Protein AF-A0A9Q0M7G7-F1 (afdb_monomer_lite)

Secondary structure (DSSP, 8-state):
--HHHHHHHHHHHHHHHHH--S-BHHHHHHHHHHHIIIIIS----HHHHHHHHHHHHS-S----------GGGSSTT------HHHHHHHHHHHHHHHTT--SSHHHHHHHHHHHHHHHHHHHHHHHHHHHHHHHTS----------HHHHHHHTT----HHHHHHHHHHHHHHHHHHHHHHHHHHHHHHHHHHHHHHHHHT--HHHHHHHHHHHHHHHHHHH-----TT-EEEEE-HHHHHBT--GGG--TTSEEE--SS--GGGGTT-SEEEEEEETT-GGGTEEEEEE-TT-SSEEEEEETT-SSEEEEEEEEEEEESSTTS-GGGGT----EEEEEEEEEEEEE---------

pLDDT: mean 76.11, std 16.28, range [32.59, 95.38]

Structure (mmCIF, N/CA/C/O backbone):
data_AF-A0A9Q0M7G7-F1
#
_entry.id   AF-A0A9Q0M7G7-F1
#
loop_
_atom_site.group_PDB
_atom_site.id
_atom_site.type_symbol
_atom_site.label_atom_id
_atom_site.label_alt_id
_atom_site.label_comp_id
_atom_site.label_asym_id
_atom_site.label_entity_id
_atom_site.label_seq_id
_atom_site.pdbx_PDB_ins_code
_atom_site.Cartn_x
_atom_site.Cartn_y
_atom_site.Cartn_z
_atom_site.occupancy
_atom_site.B_iso_or_equiv
_atom_site.auth_seq_id
_atom_site.auth_comp_id
_atom_site.auth_asym_id
_atom_site.auth_atom_id
_atom_site.pdbx_PDB_model_num
ATOM 1 N N . MET A 1 1 ? -18.205 0.010 27.418 1.00 61.44 1 MET A N 1
ATOM 2 C CA . MET A 1 1 ? -18.240 -0.424 26.013 1.00 61.44 1 MET A CA 1
ATOM 3 C C . MET A 1 1 ? -19.197 -1.597 25.855 1.00 61.44 1 MET A C 1
ATOM 5 O O . MET A 1 1 ? -18.919 -2.714 26.287 1.00 61.44 1 MET A O 1
ATOM 9 N N . SER A 1 2 ? -20.389 -1.344 25.350 1.00 79.56 2 SER A N 1
ATOM 10 C CA . SER A 1 2 ? -21.285 -2.427 24.955 1.00 79.56 2 SER A CA 1
ATOM 11 C C . SER A 1 2 ? -20.610 -3.286 23.864 1.00 79.56 2 SER A C 1
ATOM 13 O O . SER A 1 2 ? -19.628 -2.870 23.238 1.00 79.56 2 SER A O 1
ATOM 15 N N . THR A 1 3 ? -21.095 -4.506 23.633 1.00 81.94 3 THR A N 1
ATOM 16 C CA . THR A 1 3 ? -20.679 -5.302 22.463 1.00 81.94 3 THR A CA 1
ATOM 17 C C . THR A 1 3 ? -20.904 -4.523 21.167 1.00 81.94 3 THR A C 1
ATOM 19 O O . THR A 1 3 ? -20.051 -4.564 20.282 1.00 81.94 3 THR A O 1
ATOM 22 N N . ILE A 1 4 ? -21.982 -3.739 21.109 1.00 86.25 4 ILE A N 1
ATOM 23 C CA . ILE A 1 4 ? -22.340 -2.860 19.991 1.00 86.25 4 ILE A CA 1
ATOM 24 C C . ILE A 1 4 ? -21.231 -1.835 19.730 1.00 86.25 4 ILE A C 1
ATOM 26 O O . ILE A 1 4 ? -20.755 -1.741 18.603 1.00 86.25 4 ILE A O 1
ATOM 30 N N . ASP A 1 5 ? -20.729 -1.154 20.762 1.00 84.94 5 ASP A N 1
ATOM 31 C CA . ASP A 1 5 ? -19.657 -0.156 20.619 1.00 84.94 5 ASP A CA 1
ATOM 32 C C . ASP A 1 5 ? -18.387 -0.778 20.001 1.00 84.94 5 ASP A C 1
ATOM 34 O O . ASP A 1 5 ? -17.727 -0.178 19.156 1.00 84.94 5 ASP A O 1
ATOM 38 N N . SER A 1 6 ? -18.045 -2.012 20.398 1.00 87.12 6 SER A N 1
ATOM 39 C CA . SER A 1 6 ? -16.871 -2.725 19.868 1.00 87.12 6 SER A CA 1
ATOM 40 C C . SER A 1 6 ? -17.021 -3.121 18.400 1.00 87.12 6 SER A C 1
ATOM 42 O O . SER A 1 6 ? -16.042 -3.118 17.656 1.00 87.12 6 SER A O 1
ATOM 44 N N . ILE A 1 7 ? -18.239 -3.477 17.991 1.00 90.12 7 ILE A N 1
ATOM 45 C CA . ILE A 1 7 ? -18.563 -3.822 16.606 1.00 90.12 7 ILE A CA 1
ATOM 46 C C . ILE A 1 7 ? -18.548 -2.551 15.759 1.00 90.12 7 ILE A C 1
ATOM 48 O O . ILE A 1 7 ? -17.988 -2.562 14.669 1.00 90.12 7 ILE A O 1
ATOM 52 N N . LEU A 1 8 ? -19.083 -1.447 16.284 1.00 89.44 8 LEU A N 1
ATOM 53 C CA . LEU A 1 8 ? -19.083 -0.155 15.609 1.00 89.44 8 LEU A CA 1
ATOM 54 C C . LEU A 1 8 ? -17.656 0.333 15.329 1.00 89.44 8 LEU A C 1
ATOM 56 O O . LEU A 1 8 ? -17.347 0.679 14.194 1.00 89.44 8 LEU A O 1
ATOM 60 N N . ILE A 1 9 ? -16.766 0.299 16.327 1.00 88.44 9 ILE A N 1
ATOM 61 C CA . ILE A 1 9 ? -15.357 0.693 16.148 1.00 88.44 9 ILE A CA 1
ATOM 62 C C . ILE A 1 9 ? -14.672 -0.182 15.093 1.00 88.44 9 ILE A C 1
ATOM 64 O O . ILE A 1 9 ? -13.950 0.329 14.237 1.00 88.44 9 ILE A O 1
ATOM 68 N N . TRP A 1 10 ? -14.919 -1.494 15.125 1.00 92.94 10 TRP A N 1
ATOM 69 C CA . TRP A 1 10 ? -14.373 -2.421 14.138 1.00 92.94 10 TRP A CA 1
ATOM 70 C C . TRP A 1 10 ? -14.885 -2.127 12.723 1.00 92.94 10 TRP A C 1
ATOM 72 O O . TRP A 1 10 ? -14.087 -2.026 11.795 1.00 92.94 10 TRP A O 1
ATOM 82 N N . ALA A 1 11 ? -16.193 -1.917 12.564 1.00 92.44 11 ALA A N 1
ATOM 83 C CA . ALA A 1 11 ? -16.813 -1.602 11.281 1.00 92.44 11 ALA A CA 1
ATOM 84 C C . ALA A 1 11 ? -16.287 -0.282 10.700 1.00 92.44 11 ALA A C 1
ATOM 86 O O . ALA A 1 11 ? -15.963 -0.219 9.515 1.00 92.44 11 ALA A O 1
ATOM 87 N N . VAL A 1 12 ? -16.129 0.750 11.537 1.00 90.44 12 VAL A N 1
ATOM 88 C CA . VAL A 1 12 ? -15.521 2.025 11.131 1.00 90.44 12 VAL A CA 1
ATOM 89 C C . VAL A 1 12 ? -14.080 1.805 10.670 1.00 90.44 12 VAL A C 1
ATOM 91 O O . VAL A 1 12 ? -13.716 2.250 9.587 1.00 90.44 12 VAL A O 1
ATOM 94 N N . ALA A 1 13 ? -13.264 1.066 11.424 1.00 92.56 13 ALA A N 1
ATOM 95 C CA . ALA A 1 13 ? -11.880 0.794 11.037 1.00 92.56 13 ALA A CA 1
ATOM 96 C C . ALA A 1 13 ? -11.771 -0.001 9.719 1.00 92.56 13 ALA A C 1
ATOM 98 O O . ALA A 1 13 ? -10.924 0.308 8.880 1.00 92.56 13 ALA A O 1
ATOM 99 N N . VAL A 1 14 ? -12.660 -0.971 9.484 1.00 93.69 14 VAL A N 1
ATOM 100 C CA . VAL A 1 14 ? -12.745 -1.683 8.198 1.00 93.69 14 VAL A CA 1
ATOM 101 C C . VAL A 1 14 ? -13.155 -0.732 7.069 1.00 93.69 14 VAL A C 1
ATOM 103 O O . VAL A 1 14 ? -12.535 -0.754 6.007 1.00 93.69 14 VAL A O 1
ATOM 106 N N . ALA A 1 15 ? -14.129 0.155 7.291 1.00 91.94 15 ALA A N 1
ATOM 107 C CA . ALA A 1 15 ? -14.518 1.164 6.304 1.00 91.94 15 ALA A CA 1
ATOM 108 C C . ALA A 1 15 ? -13.352 2.107 5.947 1.00 91.94 15 ALA A C 1
ATOM 110 O O . ALA A 1 15 ? -13.158 2.424 4.774 1.00 91.94 15 ALA A O 1
ATOM 111 N N . TYR A 1 16 ? -12.521 2.493 6.921 1.00 91.50 16 TYR A N 1
ATOM 112 C CA . TYR A 1 16 ? -11.307 3.283 6.679 1.00 91.50 16 TYR A CA 1
ATOM 113 C C . TYR A 1 16 ? -10.316 2.552 5.762 1.00 91.50 16 TYR A C 1
ATOM 115 O O . TYR A 1 16 ? -9.778 3.165 4.839 1.00 91.50 16 TYR A O 1
ATOM 123 N N . ILE A 1 17 ? -10.108 1.245 5.969 1.00 92.81 17 ILE A N 1
ATOM 124 C CA . ILE A 1 17 ? -9.247 0.419 5.102 1.00 92.81 17 ILE A CA 1
ATOM 125 C C . ILE A 1 17 ? -9.789 0.391 3.667 1.00 92.81 17 ILE A C 1
ATOM 127 O O . ILE A 1 17 ? -9.011 0.487 2.720 1.00 92.81 17 ILE A O 1
ATOM 131 N N . TRP A 1 18 ? -11.109 0.296 3.498 1.00 90.69 18 TRP A N 1
ATOM 132 C CA . TRP A 1 18 ? -11.750 0.314 2.181 1.00 90.69 18 TRP A CA 1
ATOM 133 C C . TRP A 1 18 ? -11.634 1.667 1.472 1.00 90.69 18 TRP A C 1
ATOM 135 O O . TRP A 1 18 ? -11.381 1.707 0.268 1.00 90.69 18 TRP A O 1
ATOM 145 N N . ILE A 1 19 ? -11.798 2.775 2.202 1.00 90.25 19 ILE A N 1
ATOM 146 C CA . ILE A 1 19 ? -11.710 4.133 1.645 1.00 90.25 19 ILE A CA 1
ATOM 147 C C . ILE A 1 19 ? -10.262 4.476 1.264 1.00 90.25 19 ILE A C 1
ATOM 149 O O . ILE A 1 19 ? -10.030 5.035 0.192 1.00 90.25 19 ILE A O 1
ATOM 153 N N . ALA A 1 20 ? -9.287 4.111 2.104 1.00 90.38 20 ALA A N 1
ATOM 154 C CA . ALA A 1 20 ? -7.860 4.361 1.899 1.00 90.38 20 ALA A CA 1
ATOM 155 C C . ALA A 1 20 ? -7.057 3.039 1.893 1.00 90.38 20 ALA A C 1
ATOM 157 O O . ALA A 1 20 ? -6.397 2.691 2.882 1.00 90.38 20 ALA A O 1
ATOM 158 N N . PRO A 1 21 ? -7.087 2.275 0.783 1.00 90.31 21 PRO A N 1
ATOM 159 C CA . PRO A 1 21 ? -6.500 0.935 0.741 1.00 90.31 21 PRO A CA 1
ATOM 160 C C . PRO A 1 21 ? -4.973 0.931 0.579 1.00 90.31 21 PRO A C 1
ATOM 162 O O . PRO A 1 21 ? -4.330 -0.070 0.901 1.00 90.31 21 PRO A O 1
ATOM 165 N N . HIS A 1 22 ? -4.395 2.036 0.108 1.00 90.44 22 HIS A N 1
ATOM 166 C CA . HIS A 1 22 ? -2.953 2.243 -0.030 1.00 90.44 22 HIS A CA 1
ATOM 167 C C . HIS A 1 22 ? -2.322 2.726 1.286 1.00 90.44 22 HIS A C 1
ATOM 169 O O . HIS A 1 22 ? -3.034 3.141 2.197 1.00 90.44 22 HIS A O 1
ATOM 175 N N . THR A 1 23 ? -0.992 2.661 1.388 1.00 85.12 23 THR A N 1
ATOM 176 C CA . THR A 1 23 ? -0.247 2.952 2.629 1.00 85.12 23 THR A CA 1
ATOM 177 C C . THR A 1 23 ? 0.866 3.967 2.397 1.00 85.12 23 THR A C 1
ATOM 179 O O . THR A 1 23 ? 1.518 3.933 1.353 1.00 85.12 23 THR A O 1
ATOM 182 N N . LYS A 1 24 ? 1.115 4.852 3.366 1.00 83.75 24 LYS A N 1
ATOM 183 C CA . LYS A 1 24 ? 2.275 5.763 3.353 1.00 83.75 24 LYS A CA 1
ATOM 184 C C . LYS A 1 24 ? 3.537 5.063 3.861 1.00 83.75 24 LYS A C 1
ATOM 186 O O . LYS A 1 24 ? 3.469 3.929 4.339 1.00 83.75 24 LYS A O 1
ATOM 191 N N . VAL A 1 25 ? 4.685 5.733 3.745 1.00 69.06 25 VAL A N 1
ATOM 192 C CA . VAL A 1 25 ? 6.014 5.206 4.109 1.00 69.06 25 VAL A CA 1
ATOM 193 C C . VAL A 1 25 ? 6.015 4.563 5.489 1.00 69.06 25 VAL A C 1
ATOM 195 O O . VAL A 1 25 ? 6.482 3.436 5.638 1.00 69.06 25 VAL A O 1
ATOM 198 N N . GLU A 1 26 ? 5.448 5.237 6.488 1.00 61.12 26 GLU A N 1
ATOM 199 C CA . GLU A 1 26 ? 5.539 4.816 7.885 1.00 61.12 26 GLU A CA 1
ATOM 200 C C . GLU A 1 26 ? 4.779 3.513 8.156 1.00 61.12 26 GLU A C 1
ATOM 202 O O . GLU A 1 26 ? 5.200 2.715 9.002 1.00 61.12 26 GLU A O 1
ATOM 207 N N . GLU A 1 27 ? 3.678 3.303 7.434 1.00 67.19 27 GLU A N 1
ATOM 208 C CA . GLU A 1 27 ? 2.823 2.114 7.497 1.00 67.19 27 GLU A CA 1
ATOM 209 C C . GLU A 1 27 ? 3.347 0.991 6.593 1.00 67.19 27 GLU A C 1
ATOM 211 O O . GLU A 1 27 ? 3.183 -0.197 6.887 1.00 67.19 27 GLU A O 1
ATOM 216 N N . SER A 1 28 ? 4.007 1.369 5.495 1.00 71.88 28 SER A N 1
ATOM 217 C CA . SER A 1 28 ? 4.443 0.443 4.458 1.00 71.88 28 SER A CA 1
ATOM 218 C C . SER A 1 28 ? 5.496 -0.547 4.952 1.00 71.88 28 SER A C 1
ATOM 220 O O . SER A 1 28 ? 5.444 -1.696 4.536 1.00 71.88 28 SER A O 1
ATOM 222 N N . PHE A 1 29 ? 6.379 -0.181 5.890 1.00 78.44 29 PHE A N 1
ATOM 223 C CA . PHE A 1 29 ? 7.425 -1.091 6.383 1.00 78.44 29 PHE A CA 1
ATOM 224 C C . PHE A 1 29 ? 6.857 -2.363 7.023 1.00 78.44 29 PHE A C 1
ATOM 226 O O . PHE A 1 29 ? 7.286 -3.473 6.714 1.00 78.44 29 PHE A O 1
ATOM 233 N N . SER A 1 30 ? 5.855 -2.226 7.896 1.00 85.38 30 SER A N 1
ATOM 234 C CA . SER A 1 30 ? 5.216 -3.382 8.533 1.00 85.38 30 SER A CA 1
ATOM 235 C C . SER A 1 30 ? 4.425 -4.211 7.522 1.00 85.38 30 SER A C 1
ATOM 237 O O . SER A 1 30 ? 4.458 -5.435 7.580 1.00 85.38 30 SER A O 1
ATOM 239 N N . ILE A 1 31 ? 3.760 -3.560 6.565 1.00 88.69 31 ILE A N 1
ATOM 240 C CA . ILE A 1 31 ? 3.027 -4.230 5.482 1.00 88.69 31 ILE A CA 1
ATOM 241 C C . ILE A 1 31 ? 3.984 -4.986 4.551 1.00 88.69 31 ILE A C 1
ATOM 243 O O . ILE A 1 31 ? 3.704 -6.121 4.180 1.00 88.69 31 ILE A O 1
ATOM 247 N N . GLN A 1 32 ? 5.138 -4.413 4.217 1.00 86.06 32 GLN A N 1
ATOM 248 C CA . GLN A 1 32 ? 6.173 -5.062 3.411 1.00 86.06 32 GLN A CA 1
ATOM 249 C C . GLN A 1 32 ? 6.774 -6.275 4.130 1.00 86.06 32 GLN A C 1
ATOM 251 O O . GLN A 1 32 ? 6.960 -7.312 3.501 1.00 86.06 32 GLN A O 1
ATOM 256 N N . ALA A 1 33 ? 6.996 -6.196 5.444 1.00 86.62 33 ALA A N 1
ATOM 257 C CA . ALA A 1 33 ? 7.423 -7.355 6.225 1.00 86.62 33 ALA A CA 1
ATOM 258 C C . ALA A 1 33 ? 6.358 -8.467 6.245 1.00 86.62 33 ALA A C 1
ATOM 260 O O . ALA A 1 33 ? 6.688 -9.635 6.059 1.00 86.62 33 ALA A O 1
ATOM 261 N N . ILE A 1 34 ? 5.069 -8.123 6.395 1.00 90.38 34 ILE A N 1
ATOM 262 C CA . ILE A 1 34 ? 3.973 -9.107 6.292 1.00 90.38 34 ILE A CA 1
ATOM 263 C C . ILE A 1 34 ? 3.970 -9.766 4.910 1.00 90.38 34 ILE A C 1
ATOM 265 O O . ILE A 1 34 ? 3.840 -10.986 4.823 1.00 90.38 34 ILE A O 1
ATOM 269 N N . HIS A 1 35 ? 4.118 -8.979 3.838 1.00 89.56 35 HIS A N 1
ATOM 270 C CA . HIS A 1 35 ? 4.227 -9.510 2.481 1.00 89.56 35 HIS A CA 1
ATOM 271 C C . HIS A 1 35 ? 5.366 -10.524 2.382 1.00 89.56 35 HIS A C 1
ATOM 273 O O . HIS A 1 35 ? 5.172 -11.617 1.857 1.00 89.56 35 HIS A O 1
ATOM 279 N N . ASP A 1 36 ? 6.541 -10.185 2.903 1.00 86.12 36 ASP A N 1
ATOM 280 C CA . ASP A 1 36 ? 7.699 -11.067 2.841 1.00 86.12 36 ASP A CA 1
ATOM 281 C C . ASP A 1 36 ? 7.472 -12.371 3.604 1.00 86.12 36 ASP A C 1
ATOM 283 O O . ASP A 1 36 ? 7.773 -13.449 3.092 1.00 86.12 36 ASP A O 1
ATOM 287 N N . TYR A 1 37 ? 6.853 -12.311 4.782 1.00 86.81 37 TYR A N 1
ATOM 288 C CA . TYR A 1 37 ? 6.473 -13.520 5.506 1.00 86.81 37 TYR A CA 1
ATOM 289 C C . TYR A 1 37 ? 5.409 -14.356 4.776 1.00 86.81 37 TYR A C 1
ATOM 291 O O . TYR A 1 37 ? 5.409 -15.578 4.884 1.00 86.81 37 TYR A O 1
ATOM 299 N N . LEU A 1 38 ? 4.505 -13.727 4.023 1.00 88.06 38 LEU A N 1
ATOM 300 C CA . LEU A 1 38 ? 3.393 -14.415 3.362 1.00 88.06 38 LEU A CA 1
ATOM 301 C C . LEU A 1 38 ? 3.765 -14.997 1.982 1.00 88.06 38 LEU A C 1
ATOM 303 O O . LEU A 1 38 ? 3.297 -16.081 1.619 1.00 88.06 38 LEU A O 1
ATOM 307 N N . PHE A 1 39 ? 4.603 -14.285 1.221 1.00 82.25 39 PHE A N 1
ATOM 308 C CA . PHE A 1 39 ? 4.933 -14.581 -0.181 1.00 82.25 39 PHE A CA 1
ATOM 309 C C . PHE A 1 39 ? 6.413 -14.874 -0.426 1.00 82.25 39 PHE A C 1
ATOM 311 O O . PHE A 1 39 ? 6.726 -15.746 -1.232 1.00 82.25 39 PHE A O 1
ATOM 318 N N . LEU A 1 40 ? 7.323 -14.170 0.252 1.00 68.38 40 LEU A N 1
ATOM 319 C CA . LEU A 1 40 ? 8.769 -14.331 0.046 1.00 68.38 40 LEU A CA 1
ATOM 320 C C . LEU A 1 40 ? 9.366 -15.452 0.906 1.00 68.38 40 LEU A C 1
ATOM 322 O O . LEU A 1 40 ? 10.439 -15.970 0.595 1.00 68.38 40 LEU A O 1
ATOM 326 N N . SER A 1 41 ? 8.644 -15.873 1.946 1.00 54.91 41 SER A N 1
ATOM 327 C CA . SER A 1 41 ? 8.896 -17.119 2.660 1.00 54.91 41 SER A CA 1
ATOM 328 C C . SER A 1 41 ? 8.616 -18.265 1.700 1.00 54.91 41 SER A C 1
ATOM 330 O O . SER A 1 41 ? 7.526 -18.841 1.673 1.00 54.91 41 SER A O 1
ATOM 332 N N . ARG A 1 42 ? 9.619 -18.573 0.867 1.00 44.66 42 ARG A N 1
ATOM 333 C CA . ARG A 1 42 ? 9.711 -19.847 0.160 1.00 44.66 42 ARG A CA 1
ATOM 334 C C . ARG A 1 42 ? 9.335 -20.922 1.176 1.00 44.66 42 ARG A C 1
ATOM 336 O O . ARG A 1 42 ? 9.793 -20.811 2.319 1.00 44.66 42 ARG A O 1
ATOM 343 N N . PRO A 1 43 ? 8.501 -21.916 0.813 1.00 40.97 43 PRO A N 1
ATOM 344 C CA . PRO A 1 43 ? 8.267 -23.042 1.701 1.00 40.97 43 PRO A CA 1
ATOM 345 C C . PRO A 1 43 ? 9.646 -23.508 2.128 1.00 40.97 43 PRO A C 1
ATOM 347 O O . PRO A 1 43 ? 10.473 -23.821 1.269 1.00 40.97 43 PRO A O 1
ATOM 350 N N . VAL A 1 44 ? 9.931 -23.389 3.426 1.00 44.75 44 VAL A N 1
ATOM 351 C CA . VAL A 1 44 ? 11.213 -23.789 3.982 1.00 44.75 44 VAL A CA 1
ATOM 352 C C . VAL A 1 44 ? 11.370 -25.214 3.492 1.00 44.75 44 VAL A C 1
ATOM 354 O O . VAL A 1 44 ? 10.549 -26.068 3.837 1.00 44.75 44 VAL A O 1
ATOM 357 N N . SER A 1 45 ? 12.308 -25.433 2.561 1.00 40.59 45 SER A N 1
ATOM 358 C CA . SER A 1 45 ? 12.513 -26.760 1.996 1.00 40.59 45 SER A CA 1
ATOM 359 C C . SER A 1 45 ? 12.609 -27.700 3.187 1.00 40.59 45 SER A C 1
ATOM 361 O O . SER A 1 45 ? 13.195 -27.318 4.205 1.00 40.59 45 SER A O 1
ATOM 363 N N . LYS A 1 46 ? 12.026 -28.901 3.114 1.00 48.56 46 LYS A N 1
ATOM 364 C CA . LYS A 1 46 ? 12.166 -29.868 4.214 1.00 48.56 46 LYS A CA 1
ATOM 365 C C . LYS A 1 46 ? 13.639 -29.975 4.624 1.00 48.56 46 LYS A C 1
ATOM 367 O O . LYS A 1 46 ? 13.915 -29.976 5.811 1.00 48.56 46 LYS A O 1
ATOM 372 N N . SER A 1 47 ? 14.567 -29.865 3.665 1.00 52.59 47 SER A N 1
ATOM 373 C CA . SER A 1 47 ? 16.007 -29.758 3.921 1.00 52.59 47 SER A CA 1
ATOM 374 C C . SER A 1 47 ? 16.433 -28.540 4.751 1.00 52.59 47 SER A C 1
ATOM 376 O O . SER A 1 47 ? 17.278 -28.693 5.613 1.00 52.59 47 SER A O 1
ATOM 378 N N . THR A 1 48 ? 15.864 -27.347 4.569 1.00 54.75 48 THR A N 1
ATOM 379 C CA . THR A 1 48 ? 16.172 -26.154 5.380 1.00 54.75 48 THR A CA 1
ATOM 380 C C . THR A 1 48 ? 15.605 -26.263 6.801 1.00 54.75 48 THR A C 1
ATOM 382 O O . THR A 1 48 ? 16.285 -25.854 7.737 1.00 54.75 48 THR A O 1
ATOM 385 N N . ILE A 1 49 ? 14.424 -26.873 6.996 1.00 57.19 49 ILE A N 1
ATOM 386 C CA . ILE A 1 49 ? 13.909 -27.187 8.346 1.00 57.19 49 ILE A CA 1
ATOM 387 C C . ILE A 1 49 ? 14.800 -28.239 9.005 1.00 57.19 49 ILE A C 1
ATOM 389 O O . ILE A 1 49 ? 15.213 -28.062 10.146 1.00 57.19 49 ILE A O 1
ATOM 393 N N . THR A 1 50 ? 15.134 -29.312 8.286 1.00 60.16 50 THR A N 1
ATOM 394 C CA . THR A 1 50 ? 16.022 -30.365 8.783 1.00 60.16 50 THR A CA 1
ATOM 395 C C . THR A 1 50 ? 17.407 -29.806 9.102 1.00 60.16 50 THR A C 1
ATOM 397 O O . THR A 1 50 ? 17.942 -30.122 10.152 1.00 60.16 50 THR A O 1
ATOM 400 N N . ASN A 1 51 ? 17.952 -28.903 8.285 1.00 59.50 51 ASN A N 1
ATOM 401 C CA . ASN A 1 51 ? 19.238 -28.250 8.535 1.00 59.50 51 ASN A CA 1
ATOM 402 C C . ASN A 1 51 ? 19.178 -27.281 9.721 1.00 59.50 51 ASN A C 1
ATOM 404 O O . ASN A 1 51 ? 20.125 -27.231 10.495 1.00 59.50 51 ASN A O 1
ATOM 408 N N . PHE A 1 52 ? 18.075 -26.550 9.907 1.00 63.72 52 PHE A N 1
ATOM 409 C CA . PHE A 1 52 ? 17.875 -25.688 11.075 1.00 63.72 52 PHE A CA 1
ATOM 410 C C . PHE A 1 52 ? 17.742 -26.503 12.366 1.00 63.72 52 PHE A C 1
ATOM 412 O O . PHE A 1 52 ? 18.400 -26.202 13.356 1.00 63.72 52 PHE A O 1
ATOM 419 N N . ILE A 1 53 ? 16.952 -27.580 12.347 1.00 64.56 53 ILE A N 1
ATOM 420 C CA . ILE A 1 53 ? 16.817 -28.502 13.482 1.00 64.56 53 ILE A CA 1
ATOM 421 C C . ILE A 1 53 ? 18.160 -29.187 13.770 1.00 64.56 53 ILE A C 1
ATOM 423 O O . ILE A 1 53 ? 18.591 -29.217 14.917 1.00 64.56 53 ILE A O 1
ATOM 427 N N . ASN A 1 54 ? 18.871 -29.658 12.745 1.00 61.41 54 ASN A N 1
ATOM 428 C CA . ASN A 1 54 ? 20.198 -30.256 12.900 1.00 61.41 54 ASN A CA 1
ATOM 429 C C . ASN A 1 54 ? 21.232 -29.238 13.408 1.00 61.41 54 ASN A C 1
ATOM 431 O O . ASN A 1 54 ? 22.103 -29.608 14.186 1.00 61.41 54 ASN A O 1
ATOM 435 N N . SER A 1 55 ? 21.124 -27.962 13.026 1.00 60.84 55 SER A N 1
ATOM 436 C CA . SER A 1 55 ? 21.965 -26.868 13.531 1.00 60.84 55 SER A CA 1
ATOM 437 C C . SER A 1 55 ? 21.659 -26.523 14.993 1.00 60.84 55 SER A C 1
ATOM 439 O O . SER A 1 55 ? 22.585 -26.262 15.757 1.00 60.84 55 SER A O 1
ATOM 441 N N . LEU A 1 56 ? 20.391 -26.594 15.415 1.00 64.00 56 LEU A N 1
ATOM 442 C CA . LEU A 1 56 ? 20.004 -26.459 16.823 1.00 64.00 56 LEU A CA 1
ATOM 443 C C . LEU A 1 56 ? 20.486 -27.641 17.679 1.00 64.00 56 LEU A C 1
ATOM 445 O O . LEU A 1 56 ? 20.783 -27.452 18.855 1.00 64.00 56 LEU A O 1
ATOM 449 N N . ILE A 1 57 ? 20.564 -28.845 17.101 1.00 67.06 57 ILE A N 1
ATOM 450 C CA . ILE A 1 57 ? 20.977 -30.072 17.799 1.00 67.06 57 ILE A CA 1
ATOM 451 C C . ILE A 1 57 ? 22.512 -30.212 17.868 1.00 67.06 57 ILE A C 1
ATOM 453 O O . ILE A 1 57 ? 23.022 -30.684 18.881 1.00 67.06 57 ILE A O 1
ATOM 457 N N . ASN A 1 58 ? 23.264 -29.781 16.846 1.00 58.34 58 ASN A N 1
ATOM 458 C CA . ASN A 1 58 ? 24.688 -30.131 16.682 1.00 58.34 58 ASN A CA 1
ATOM 459 C C . ASN A 1 58 ? 25.704 -29.019 17.007 1.00 58.34 58 ASN A C 1
ATOM 461 O O . ASN A 1 58 ? 26.775 -28.979 16.415 1.00 58.34 58 ASN A O 1
ATOM 465 N N . ASN A 1 59 ? 25.440 -28.191 18.016 1.00 50.34 59 ASN A N 1
ATOM 466 C CA . ASN A 1 59 ? 26.364 -27.178 18.545 1.00 50.34 59 ASN A CA 1
ATOM 467 C C . ASN A 1 59 ? 26.587 -25.918 17.682 1.00 50.34 59 ASN A C 1
ATOM 469 O O . ASN A 1 59 ? 27.237 -25.900 16.641 1.00 50.34 59 ASN A O 1
ATOM 473 N N . PHE A 1 60 ? 26.110 -24.838 18.291 1.00 51.78 60 PHE A N 1
ATOM 474 C CA . PHE A 1 60 ? 26.418 -23.404 18.270 1.00 51.78 60 PHE A CA 1
ATOM 475 C C . PHE A 1 60 ? 27.863 -22.912 17.973 1.00 51.78 60 PHE A C 1
ATOM 477 O O . PHE A 1 60 ? 28.245 -21.871 18.498 1.00 51.78 60 PHE A O 1
ATOM 484 N N . ASN A 1 61 ? 28.678 -23.582 17.152 1.00 49.47 61 ASN A N 1
ATOM 485 C CA . ASN A 1 61 ? 30.056 -23.132 16.866 1.00 49.47 61 ASN A CA 1
ATOM 486 C C . ASN A 1 61 ? 30.294 -22.626 15.437 1.00 49.47 61 ASN A C 1
ATOM 488 O O . ASN A 1 61 ? 31.385 -22.143 15.145 1.00 49.47 61 ASN A O 1
ATOM 492 N N . GLU A 1 62 ? 29.292 -22.663 14.560 1.00 45.47 62 GLU A N 1
ATOM 493 C CA . GLU A 1 62 ? 29.431 -22.153 13.197 1.00 45.47 62 GLU A CA 1
ATOM 494 C C . GLU A 1 62 ? 28.239 -21.255 12.851 1.00 45.47 62 GLU A C 1
ATOM 496 O O . GLU A 1 62 ? 27.134 -21.717 12.563 1.00 45.47 62 GLU A O 1
ATOM 501 N N . THR A 1 63 ? 28.447 -19.937 12.908 1.00 40.88 63 THR A N 1
ATOM 502 C CA . THR A 1 63 ? 27.504 -18.944 12.385 1.00 40.88 63 THR A CA 1
ATOM 503 C C . THR A 1 63 ? 27.504 -19.022 10.861 1.00 40.88 63 THR A C 1
ATOM 505 O O . THR A 1 63 ? 28.132 -18.217 10.175 1.00 40.88 63 THR A O 1
ATOM 508 N N . GLN A 1 64 ? 26.815 -20.023 10.319 1.00 43.31 64 GLN A N 1
ATOM 509 C CA . GLN A 1 64 ? 26.402 -20.029 8.923 1.00 43.31 64 GLN A CA 1
ATOM 510 C C . GLN A 1 64 ? 25.485 -18.814 8.729 1.00 43.31 64 GLN A C 1
ATOM 512 O O . GLN A 1 64 ? 24.369 -18.773 9.250 1.00 43.31 64 GLN A O 1
ATOM 517 N N . ASN A 1 65 ? 25.977 -17.797 8.016 1.00 36.47 65 ASN A N 1
ATOM 518 C CA . ASN A 1 65 ? 25.201 -16.625 7.621 1.00 36.47 65 ASN A CA 1
ATOM 519 C C . ASN A 1 65 ? 24.128 -17.058 6.616 1.00 36.47 65 ASN A C 1
ATOM 521 O O . ASN A 1 65 ? 24.288 -16.911 5.404 1.00 36.47 65 ASN A O 1
ATOM 525 N N . ILE A 1 66 ? 23.018 -17.603 7.114 1.00 40.69 66 ILE A N 1
ATOM 526 C CA . ILE A 1 66 ? 21.799 -17.764 6.329 1.00 40.69 66 ILE A CA 1
ATOM 527 C C . ILE A 1 66 ? 21.257 -16.350 6.103 1.00 40.69 66 ILE A C 1
ATOM 529 O O . ILE A 1 66 ? 20.433 -15.846 6.865 1.00 40.69 66 ILE A O 1
ATOM 533 N N . HIS A 1 67 ? 21.761 -15.679 5.068 1.00 38.28 67 HIS A N 1
ATOM 534 C CA . HIS A 1 67 ? 21.194 -14.425 4.597 1.00 38.28 67 HIS A CA 1
ATOM 535 C C . HIS A 1 67 ? 19.845 -14.733 3.954 1.00 38.28 67 HIS A C 1
ATOM 537 O O . HIS A 1 67 ? 19.732 -14.998 2.757 1.00 38.28 67 HIS A O 1
ATOM 543 N N . PHE A 1 68 ? 18.793 -14.695 4.765 1.00 46.44 68 PHE A N 1
ATOM 544 C CA . PHE A 1 68 ? 17.465 -14.448 4.239 1.00 46.44 68 PHE A CA 1
ATOM 545 C C . PHE A 1 68 ? 17.500 -13.049 3.624 1.00 46.44 68 PHE A C 1
ATOM 547 O O . PHE A 1 68 ? 17.596 -12.054 4.336 1.00 46.44 68 PHE A O 1
ATOM 554 N N . SER A 1 69 ? 17.497 -12.976 2.293 1.00 48.09 69 SER A N 1
ATOM 555 C CA . SER A 1 69 ? 17.353 -11.716 1.565 1.00 48.09 69 SER A CA 1
ATOM 556 C C . SER A 1 69 ? 15.914 -11.233 1.734 1.00 48.09 69 SER A C 1
ATOM 558 O O . SER A 1 69 ? 15.049 -11.419 0.878 1.00 48.09 69 SER A O 1
ATOM 560 N N . TRP A 1 70 ? 15.634 -10.688 2.911 1.00 57.16 70 TRP A N 1
ATOM 561 C CA . TRP A 1 70 ? 14.389 -10.018 3.195 1.00 57.16 70 TRP A CA 1
ATOM 562 C C . TRP A 1 70 ? 14.432 -8.667 2.510 1.00 57.16 70 TRP A C 1
ATOM 564 O O . TRP A 1 70 ? 15.139 -7.747 2.910 1.00 57.16 70 TRP A O 1
ATOM 574 N N . ASP A 1 71 ? 13.662 -8.538 1.446 1.00 53.47 71 ASP A N 1
ATOM 575 C CA . ASP A 1 71 ? 13.681 -7.332 0.639 1.00 53.47 71 ASP A CA 1
ATOM 576 C C . ASP A 1 71 ? 13.107 -6.132 1.451 1.00 53.47 71 ASP A C 1
ATOM 578 O O . ASP A 1 71 ? 13.256 -4.983 1.059 1.00 53.47 71 ASP A O 1
ATOM 582 N N . HIS A 1 72 ? 12.444 -6.314 2.605 1.00 63.81 72 HIS A N 1
ATOM 583 C CA . HIS A 1 72 ? 12.085 -5.184 3.490 1.00 63.81 72 HIS A CA 1
ATOM 584 C C . HIS A 1 72 ? 13.284 -4.563 4.236 1.00 63.81 72 HIS A C 1
ATOM 586 O O . HIS A 1 72 ? 13.143 -3.468 4.774 1.00 63.81 72 HIS A O 1
ATOM 592 N N . GLU A 1 73 ? 14.454 -5.211 4.233 1.00 56.75 73 GLU A N 1
ATOM 593 C CA . GLU A 1 73 ? 15.721 -4.647 4.724 1.00 56.75 73 GLU A CA 1
ATOM 594 C C . GLU A 1 73 ? 16.507 -3.910 3.623 1.00 56.75 73 GLU A C 1
ATOM 596 O O . GLU A 1 73 ? 17.435 -3.166 3.926 1.00 56.75 73 GLU A O 1
ATOM 601 N N . SER A 1 74 ? 16.129 -4.068 2.346 1.00 54.97 74 SER A N 1
ATOM 602 C CA . SER A 1 74 ? 16.838 -3.467 1.202 1.00 54.97 74 SER A CA 1
ATOM 603 C C . SER A 1 74 ? 16.528 -1.979 0.987 1.00 54.97 74 SER A C 1
ATOM 605 O O . SER A 1 74 ? 17.173 -1.322 0.168 1.00 54.97 74 SER A O 1
ATOM 607 N N . PHE A 1 75 ? 15.554 -1.420 1.715 1.00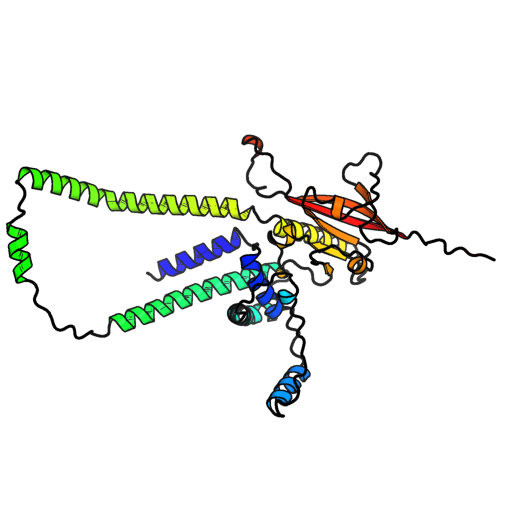 52.81 75 PHE A N 1
ATOM 608 C CA . PHE A 1 75 ? 15.228 -0.000 1.622 1.00 52.81 75 PHE A CA 1
ATOM 609 C C . PHE A 1 75 ? 16.284 0.854 2.353 1.00 52.81 75 PHE A C 1
ATOM 611 O O . PHE A 1 75 ? 16.584 0.611 3.525 1.00 52.81 75 PHE A O 1
ATOM 618 N N . PRO A 1 76 ? 16.835 1.907 1.724 1.00 42.81 76 PRO A N 1
ATOM 619 C CA . PRO A 1 76 ? 17.678 2.858 2.437 1.00 42.81 76 PRO A CA 1
ATOM 620 C C . PRO A 1 76 ? 16.841 3.589 3.501 1.00 42.81 76 PRO A C 1
ATOM 622 O O . PRO A 1 76 ? 15.772 4.121 3.207 1.00 42.81 76 PRO A O 1
ATOM 625 N N . GLY A 1 77 ? 17.316 3.607 4.750 1.00 52.31 77 GLY A N 1
ATOM 626 C CA . GLY A 1 77 ? 16.635 4.285 5.862 1.00 52.31 77 GLY A CA 1
ATOM 627 C C . GLY A 1 77 ? 15.586 3.450 6.606 1.00 52.31 77 GLY A C 1
ATOM 628 O O . GLY A 1 77 ? 14.747 4.023 7.303 1.00 52.31 77 GLY A O 1
ATOM 629 N N . VAL A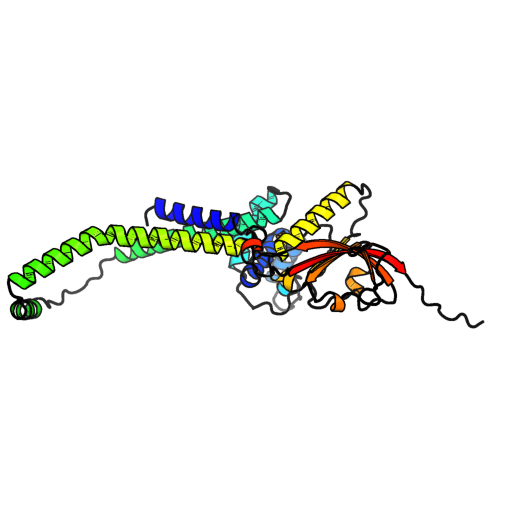 1 78 ? 15.616 2.114 6.497 1.00 54.56 78 VAL A N 1
ATOM 630 C CA . VAL A 1 78 ? 14.739 1.240 7.298 1.00 54.56 78 VAL A CA 1
ATOM 631 C C . VAL A 1 78 ? 14.998 1.482 8.783 1.00 54.56 78 VAL A C 1
ATOM 633 O O . VAL A 1 78 ? 16.067 1.187 9.321 1.00 54.56 78 VAL A O 1
ATOM 636 N N . VAL A 1 79 ? 13.992 2.020 9.467 1.00 54.78 79 VAL A N 1
ATOM 637 C CA . VAL A 1 79 ? 14.012 2.148 10.923 1.00 54.78 79 VAL A CA 1
ATOM 638 C C . VAL A 1 79 ? 13.943 0.742 11.513 1.00 54.78 79 VAL A C 1
ATOM 640 O O . VAL A 1 79 ? 13.007 -0.001 11.214 1.00 54.78 79 VAL A O 1
ATOM 643 N N . ARG A 1 80 ? 14.902 0.374 12.372 1.00 55.12 80 ARG A N 1
ATOM 644 C CA . ARG A 1 80 ? 14.880 -0.913 13.085 1.00 55.12 80 ARG A CA 1
ATOM 645 C C . ARG A 1 80 ? 13.616 -0.979 13.948 1.00 55.12 80 ARG A C 1
ATOM 647 O O . ARG A 1 80 ? 13.511 -0.278 14.951 1.00 55.12 80 ARG A O 1
ATOM 654 N N . ARG A 1 81 ? 12.640 -1.791 13.542 1.00 67.12 81 ARG A N 1
ATOM 655 C CA . ARG A 1 81 ? 11.377 -2.016 14.259 1.00 67.12 81 ARG A CA 1
ATOM 656 C C . ARG A 1 81 ? 11.266 -3.479 14.664 1.00 67.12 81 ARG A C 1
ATOM 658 O O . ARG A 1 81 ? 11.925 -4.349 14.104 1.00 67.12 81 ARG A O 1
ATOM 665 N N . THR A 1 82 ? 10.404 -3.757 15.633 1.00 74.62 82 THR A N 1
ATOM 666 C CA . THR A 1 82 ? 10.042 -5.130 15.974 1.00 74.62 82 THR A CA 1
ATOM 667 C C . THR A 1 82 ? 9.142 -5.712 14.879 1.00 74.62 82 THR A C 1
ATOM 669 O O . THR A 1 82 ? 8.053 -5.204 14.611 1.00 74.62 82 THR A O 1
ATOM 672 N N . PHE A 1 83 ? 9.578 -6.804 14.246 1.00 79.00 83 PHE A N 1
ATOM 673 C CA . PHE A 1 83 ? 8.804 -7.504 13.208 1.00 79.00 83 PHE A CA 1
ATOM 674 C C . PHE A 1 83 ? 7.944 -8.662 13.750 1.00 79.00 83 PHE A C 1
ATOM 676 O O . PHE A 1 83 ? 7.304 -9.378 12.983 1.00 79.00 83 PHE A O 1
ATOM 683 N N . ILE A 1 84 ? 7.838 -8.791 15.078 1.00 84.62 84 ILE A N 1
ATOM 684 C CA . ILE A 1 84 ? 6.998 -9.799 15.746 1.00 84.62 84 ILE A CA 1
ATOM 685 C C . ILE A 1 84 ? 5.520 -9.626 15.363 1.00 84.62 84 ILE A C 1
ATOM 687 O O . ILE A 1 84 ? 4.857 -10.600 15.018 1.00 84.62 84 ILE A O 1
ATOM 691 N N . SER A 1 85 ? 4.994 -8.396 15.373 1.00 87.62 85 SER A N 1
ATOM 692 C CA . SER A 1 85 ? 3.586 -8.157 15.019 1.00 87.62 85 SER A CA 1
ATOM 693 C C . SER A 1 85 ? 3.293 -8.477 13.543 1.00 87.62 85 SER A C 1
ATOM 695 O O . SER A 1 85 ? 2.345 -9.221 13.293 1.00 87.62 85 SER A O 1
ATOM 697 N N . PRO A 1 86 ? 4.102 -8.014 12.563 1.00 89.69 86 PRO A N 1
ATOM 698 C CA . PRO A 1 86 ? 4.042 -8.489 11.178 1.00 89.69 86 PRO A CA 1
ATOM 699 C C . PRO A 1 86 ? 4.048 -10.014 11.022 1.00 89.69 86 PRO A C 1
ATOM 701 O O . PRO A 1 86 ? 3.245 -10.548 10.261 1.00 89.69 86 PRO A O 1
ATOM 704 N N . PHE A 1 87 ? 4.899 -10.720 11.769 1.00 88.75 87 PHE A N 1
ATOM 705 C CA . PHE A 1 87 ? 4.960 -12.181 11.747 1.00 88.75 87 PHE A CA 1
ATOM 706 C C . PHE A 1 87 ? 3.677 -12.840 12.284 1.00 88.75 87 PHE A C 1
ATOM 708 O O . PHE A 1 87 ? 3.130 -13.745 11.664 1.00 88.75 87 PHE A O 1
ATOM 715 N N . ILE A 1 88 ? 3.129 -12.363 13.405 1.00 91.75 88 ILE A N 1
ATOM 716 C CA . ILE A 1 88 ? 1.863 -12.898 13.940 1.00 91.75 88 ILE A CA 1
ATOM 717 C C . ILE A 1 88 ? 0.713 -12.671 12.947 1.00 91.75 88 ILE A C 1
ATOM 719 O O . ILE A 1 88 ? -0.104 -13.563 12.719 1.00 91.75 88 ILE A O 1
ATOM 723 N N . ILE A 1 89 ? 0.653 -11.490 12.327 1.00 94.12 89 ILE A N 1
ATOM 724 C CA . ILE A 1 89 ? -0.383 -11.166 11.339 1.00 94.12 89 ILE A CA 1
ATOM 725 C C . ILE A 1 89 ? -0.242 -12.045 10.091 1.00 94.12 89 ILE A C 1
ATOM 727 O O . ILE A 1 89 ? -1.256 -12.511 9.568 1.00 94.12 89 ILE A O 1
ATOM 731 N N . SER A 1 90 ? 0.983 -12.304 9.621 1.00 92.44 90 SER A N 1
ATOM 732 C CA . SER A 1 90 ? 1.202 -13.175 8.463 1.00 92.44 90 SER A CA 1
ATOM 733 C C . SER A 1 90 ? 0.782 -14.617 8.749 1.00 92.44 90 SER A C 1
ATOM 735 O O . SER A 1 90 ? 0.137 -15.213 7.892 1.00 92.44 90 SER A O 1
ATOM 737 N N . LEU A 1 91 ? 1.026 -15.147 9.956 1.00 91.88 91 LEU A N 1
ATOM 738 C CA . LEU A 1 91 ? 0.541 -16.473 10.366 1.00 91.88 91 LEU A CA 1
ATOM 739 C C . LEU A 1 91 ? -0.988 -16.574 10.326 1.00 91.88 91 LEU A C 1
ATOM 741 O O . LEU A 1 91 ? -1.525 -17.574 9.857 1.00 91.88 91 LEU A O 1
ATOM 745 N N . ILE A 1 92 ? -1.695 -15.534 10.774 1.00 94.38 92 ILE A N 1
ATOM 746 C CA . ILE A 1 92 ? -3.166 -15.493 10.737 1.00 94.38 92 ILE A CA 1
ATOM 747 C C . ILE A 1 92 ? -3.682 -15.388 9.297 1.00 94.38 92 ILE A C 1
ATOM 749 O O . ILE A 1 92 ? -4.711 -15.972 8.965 1.00 94.38 92 ILE A O 1
ATOM 753 N N . ALA A 1 93 ? -2.980 -14.655 8.429 1.00 94.62 93 ALA A N 1
ATOM 754 C CA . ALA A 1 93 ? -3.350 -14.507 7.022 1.00 94.62 93 ALA A CA 1
ATOM 755 C C . ALA A 1 93 ? -2.946 -15.716 6.148 1.00 94.62 93 ALA A C 1
ATOM 757 O O . ALA A 1 93 ? -3.518 -15.914 5.075 1.00 94.62 93 ALA A O 1
ATOM 758 N N . TYR A 1 94 ? -1.991 -16.537 6.595 1.00 91.31 94 TYR A N 1
ATOM 759 C CA . TYR A 1 94 ? -1.412 -17.640 5.823 1.00 91.31 94 TYR A CA 1
ATOM 760 C C . TYR A 1 94 ? -2.428 -18.685 5.329 1.00 91.31 94 TYR A C 1
ATOM 762 O O . TYR A 1 94 ? -2.348 -19.049 4.154 1.00 91.31 94 TYR A O 1
ATOM 770 N N . PRO A 1 95 ? -3.424 -19.131 6.126 1.00 91.94 95 PRO A N 1
ATOM 771 C CA . PRO A 1 95 ? -4.439 -20.071 5.649 1.00 91.94 95 PRO A CA 1
ATOM 772 C C . PRO A 1 95 ? -5.207 -19.551 4.429 1.00 91.94 95 PRO A C 1
ATOM 774 O O . PRO A 1 95 ? -5.452 -20.302 3.492 1.00 91.94 95 PRO A O 1
ATOM 777 N N . PHE A 1 96 ? -5.525 -18.255 4.387 1.00 92.25 96 PHE A N 1
ATOM 778 C CA . PHE A 1 96 ? -6.226 -17.647 3.252 1.00 92.25 96 PHE A CA 1
ATOM 779 C C . PHE A 1 96 ? -5.370 -17.642 1.982 1.00 92.25 96 PHE A C 1
ATOM 781 O O . PHE A 1 96 ? -5.895 -17.805 0.883 1.00 92.25 96 PHE A O 1
ATOM 788 N N . LYS A 1 97 ? -4.048 -17.496 2.135 1.00 89.19 97 LYS A N 1
ATOM 789 C CA . LYS A 1 97 ? -3.089 -17.611 1.030 1.00 89.19 97 LYS A CA 1
ATOM 790 C C . LYS A 1 97 ? -2.934 -19.052 0.560 1.00 89.19 97 LYS A C 1
ATOM 792 O O . LYS A 1 97 ? -2.829 -19.285 -0.638 1.00 89.19 97 LYS A O 1
ATOM 797 N N . LEU A 1 98 ? -2.941 -20.022 1.476 1.00 87.56 98 LEU A N 1
ATOM 798 C CA . LEU A 1 98 ? -2.888 -21.448 1.134 1.00 87.56 98 LEU A CA 1
ATOM 799 C C . LEU A 1 98 ? -4.113 -21.883 0.320 1.00 87.56 98 LEU A C 1
ATOM 801 O O . LEU A 1 98 ? -3.982 -22.673 -0.608 1.00 87.56 98 LEU A O 1
ATOM 805 N N . LEU A 1 99 ? -5.282 -21.323 0.638 1.00 89.31 99 LEU A N 1
ATOM 806 C CA . LEU A 1 99 ? -6.522 -21.524 -0.115 1.00 89.31 99 LEU A CA 1
ATOM 807 C C . LEU A 1 99 ? -6.559 -20.765 -1.452 1.00 89.31 99 LEU A C 1
ATOM 809 O O . LEU A 1 99 ? -7.544 -20.882 -2.174 1.00 89.31 99 LEU A O 1
ATOM 813 N N . ASN A 1 100 ? -5.520 -19.983 -1.770 1.00 87.44 100 ASN A N 1
ATOM 814 C CA . ASN A 1 100 ? -5.446 -19.116 -2.943 1.00 87.44 100 ASN A CA 1
ATOM 815 C C . ASN A 1 100 ? -6.713 -18.259 -3.130 1.00 87.44 100 ASN A C 1
ATOM 817 O O . ASN A 1 100 ? -7.263 -18.168 -4.224 1.00 87.44 100 ASN A O 1
ATOM 821 N N . LEU A 1 101 ? -7.201 -17.660 -2.035 1.00 90.19 101 LEU A N 1
ATOM 822 C CA . LEU A 1 101 ? -8.504 -16.986 -1.999 1.00 90.19 101 LEU A CA 1
ATOM 823 C C . LEU A 1 101 ? -8.602 -15.802 -2.974 1.00 90.19 101 LEU A C 1
ATOM 825 O O . LEU A 1 101 ? -9.686 -15.483 -3.459 1.00 90.19 101 LEU A O 1
ATOM 829 N N . PHE A 1 102 ? -7.477 -15.142 -3.243 1.00 91.75 102 PHE A N 1
ATOM 830 C CA . PHE A 1 102 ? -7.393 -14.023 -4.173 1.00 91.75 102 PHE A CA 1
ATOM 831 C C . PHE A 1 102 ? -6.250 -14.238 -5.161 1.00 91.75 102 PHE A C 1
ATOM 833 O O . PHE A 1 102 ? -5.156 -14.625 -4.755 1.00 91.75 102 PHE A O 1
ATOM 840 N N . GLU A 1 103 ? -6.483 -13.915 -6.433 1.00 86.06 103 GLU A N 1
ATOM 841 C CA . GLU A 1 103 ? -5.429 -13.881 -7.456 1.00 86.06 103 GLU A CA 1
ATOM 842 C C . GLU A 1 103 ? -4.525 -12.650 -7.287 1.00 86.06 103 GLU A C 1
ATOM 844 O O . GLU A 1 103 ? -3.305 -12.735 -7.391 1.00 86.06 103 GLU A O 1
ATOM 849 N N . ASP A 1 104 ? -5.115 -11.484 -6.998 1.00 88.69 104 ASP A N 1
ATOM 850 C CA . ASP A 1 104 ? -4.364 -10.238 -6.840 1.00 88.69 104 ASP A CA 1
ATOM 851 C C . ASP A 1 104 ? -3.831 -10.096 -5.405 1.00 88.69 104 ASP A C 1
ATOM 853 O O . ASP A 1 104 ? -4.600 -10.032 -4.435 1.00 88.69 104 ASP A O 1
ATOM 857 N N . LYS A 1 105 ? -2.503 -9.966 -5.277 1.00 91.19 105 LYS A N 1
ATOM 858 C CA . LYS A 1 105 ? -1.810 -9.719 -4.004 1.00 91.19 105 LYS A CA 1
ATOM 859 C C . LYS A 1 105 ? -2.368 -8.497 -3.265 1.00 91.19 105 LYS A C 1
ATOM 861 O O . LYS A 1 105 ? -2.388 -8.488 -2.034 1.00 91.19 105 LYS A O 1
ATOM 866 N N . PHE A 1 106 ? -2.923 -7.512 -3.971 1.00 91.88 106 PHE A N 1
ATOM 867 C CA . PHE A 1 106 ? -3.561 -6.343 -3.368 1.00 91.88 106 PHE A CA 1
ATOM 868 C C . PHE A 1 106 ? -4.676 -6.699 -2.370 1.00 91.88 106 PHE A C 1
ATOM 870 O O . PHE A 1 106 ? -4.801 -6.049 -1.331 1.00 91.88 106 PHE A O 1
ATOM 877 N N . TYR A 1 107 ? -5.463 -7.749 -2.616 1.00 93.50 107 TYR A N 1
ATOM 878 C CA . TYR A 1 107 ? -6.521 -8.144 -1.679 1.00 93.50 107 TYR A CA 1
ATOM 879 C C . TYR A 1 107 ? -5.963 -8.752 -0.392 1.00 93.50 107 TYR A C 1
ATOM 881 O O . TYR A 1 107 ? -6.535 -8.544 0.679 1.00 93.50 107 TYR A O 1
ATOM 889 N N . TYR A 1 108 ? -4.797 -9.402 -0.449 1.00 94.00 108 TYR A N 1
ATOM 890 C CA . TYR A 1 108 ? -4.105 -9.835 0.763 1.00 94.00 108 TYR A CA 1
ATOM 891 C C . TYR A 1 108 ? -3.616 -8.649 1.598 1.00 94.00 108 TYR A C 1
ATOM 893 O O . TYR A 1 108 ? -3.640 -8.745 2.821 1.00 94.00 108 TYR A O 1
ATOM 901 N N . GLN A 1 109 ? -3.264 -7.507 0.991 1.00 94.38 109 GLN A N 1
ATOM 902 C CA . GLN A 1 109 ? -2.983 -6.278 1.747 1.00 94.38 109 GLN A CA 1
ATOM 903 C C . GLN A 1 109 ? -4.206 -5.812 2.548 1.00 94.38 109 GLN A C 1
ATOM 905 O O . GLN A 1 109 ? -4.079 -5.414 3.706 1.00 94.38 109 GLN A O 1
ATOM 910 N N . ILE A 1 110 ? -5.396 -5.858 1.945 1.00 94.88 110 ILE A N 1
ATOM 911 C CA . ILE A 1 110 ? -6.645 -5.516 2.637 1.00 94.88 110 ILE A CA 1
ATOM 912 C C . ILE A 1 110 ? -6.903 -6.524 3.762 1.00 94.88 110 ILE A C 1
ATOM 914 O O . ILE A 1 110 ? -7.162 -6.122 4.896 1.00 94.88 110 ILE A O 1
ATOM 918 N N . LEU A 1 111 ? -6.751 -7.821 3.478 1.00 95.38 111 LEU A N 1
ATOM 919 C CA . LEU A 1 111 ? -6.940 -8.896 4.448 1.00 95.38 111 LEU A CA 1
ATOM 920 C C . LEU A 1 111 ? -6.038 -8.731 5.678 1.00 95.38 111 LEU A C 1
ATOM 922 O O . LEU A 1 111 ? -6.538 -8.750 6.799 1.00 95.38 111 LEU A O 1
ATOM 926 N N . VAL A 1 112 ? -4.731 -8.519 5.499 1.00 95.12 112 VAL A N 1
ATOM 927 C CA . VAL A 1 112 ? -3.795 -8.401 6.635 1.00 95.12 112 VAL A CA 1
ATOM 928 C C . VAL A 1 112 ? -4.091 -7.169 7.494 1.00 95.12 112 VAL A C 1
ATOM 930 O O . VAL A 1 112 ? -3.932 -7.214 8.714 1.00 95.12 112 VAL A O 1
ATOM 933 N N . ARG A 1 113 ? -4.594 -6.083 6.889 1.00 94.31 113 ARG A N 1
ATOM 934 C CA . ARG A 1 113 ? -5.049 -4.892 7.624 1.00 94.31 113 ARG A CA 1
ATOM 935 C C . ARG A 1 113 ? -6.334 -5.172 8.402 1.00 94.31 113 ARG A C 1
ATOM 937 O O . ARG A 1 113 ? -6.444 -4.747 9.549 1.00 94.31 113 ARG A O 1
ATOM 944 N N . ILE A 1 114 ? -7.272 -5.930 7.831 1.00 95.19 114 ILE A N 1
ATOM 945 C CA . ILE A 1 114 ? -8.468 -6.389 8.551 1.00 95.19 114 ILE A CA 1
ATOM 946 C C . ILE A 1 114 ? -8.066 -7.290 9.728 1.00 95.19 114 ILE A C 1
ATOM 948 O O . ILE A 1 114 ? -8.578 -7.090 10.827 1.00 95.19 114 ILE A O 1
ATOM 952 N N . CYS A 1 115 ? -7.103 -8.203 9.547 1.00 95.06 115 CYS A N 1
ATOM 953 C CA . CYS A 1 115 ? -6.555 -9.033 10.628 1.00 95.06 115 CYS A CA 1
ATOM 954 C C . CYS A 1 115 ? -5.939 -8.195 11.761 1.00 95.06 115 CYS A C 1
ATOM 956 O O . CYS A 1 115 ? -6.112 -8.507 12.937 1.00 95.06 115 CYS A O 1
ATOM 958 N N . LEU A 1 116 ? -5.240 -7.102 11.441 1.00 93.56 116 LEU A N 1
ATOM 959 C CA . LEU A 1 116 ? -4.725 -6.187 12.462 1.00 93.56 116 LEU A CA 1
ATOM 960 C C . LEU A 1 116 ? -5.865 -5.525 13.255 1.00 93.56 116 LEU A C 1
ATOM 962 O O . LEU A 1 116 ? -5.817 -5.464 14.484 1.00 93.56 116 LEU A O 1
ATOM 966 N N . VAL A 1 117 ? -6.905 -5.053 12.563 1.00 94.25 117 VAL A N 1
ATOM 967 C CA . VAL A 1 117 ? -8.066 -4.408 13.194 1.00 94.25 117 VAL A CA 1
ATOM 968 C C . VAL A 1 117 ? -8.860 -5.394 14.062 1.00 94.25 117 VAL A C 1
ATOM 970 O O . VAL A 1 117 ? -9.295 -5.029 15.157 1.00 94.25 117 VAL A O 1
ATOM 973 N N . THR A 1 118 ? -9.025 -6.649 13.629 1.00 94.06 118 THR A N 1
ATOM 974 C CA . THR A 1 118 ? -9.673 -7.691 14.445 1.00 94.06 118 THR A CA 1
ATOM 975 C C . THR A 1 118 ? -8.851 -8.008 15.692 1.00 94.06 118 THR A C 1
ATOM 977 O O . THR A 1 118 ? -9.404 -8.017 16.790 1.00 94.06 118 THR A O 1
ATOM 980 N N . LEU A 1 119 ? -7.530 -8.172 15.572 1.00 93.12 119 LEU A N 1
ATOM 981 C CA . LEU A 1 119 ? -6.654 -8.394 16.727 1.00 93.12 119 LEU A CA 1
ATOM 982 C C . LEU A 1 119 ? -6.702 -7.238 17.729 1.00 93.12 119 LEU A C 1
ATOM 984 O O . LEU A 1 119 ? -6.776 -7.468 18.937 1.00 93.12 119 LEU A O 1
ATOM 988 N N . PHE A 1 120 ? -6.694 -5.994 17.245 1.00 91.44 120 PHE A N 1
ATOM 989 C CA . PHE A 1 120 ? -6.785 -4.818 18.107 1.00 91.44 120 PHE A CA 1
ATOM 990 C C . PHE A 1 120 ? -8.112 -4.779 18.882 1.00 91.44 120 PHE A C 1
ATOM 992 O O . PHE A 1 120 ? -8.134 -4.479 20.083 1.00 91.44 120 PHE A O 1
ATOM 999 N N . ARG A 1 121 ? -9.220 -5.144 18.223 1.00 91.94 121 ARG A N 1
ATOM 1000 C CA . ARG A 1 121 ? -10.534 -5.283 18.861 1.00 91.94 121 ARG A CA 1
ATOM 1001 C C . ARG A 1 121 ? -10.498 -6.324 19.982 1.00 91.94 121 ARG A C 1
ATOM 1003 O O . ARG A 1 121 ? -10.899 -6.008 21.104 1.00 91.94 121 ARG A O 1
ATOM 1010 N N . GLU A 1 122 ? -9.998 -7.528 19.708 1.00 91.06 122 GLU A N 1
ATOM 1011 C CA . GLU A 1 122 ? -9.937 -8.603 20.708 1.00 91.06 122 GLU A CA 1
ATOM 1012 C C . GLU A 1 122 ? -9.030 -8.240 21.890 1.00 91.06 122 GLU A C 1
ATOM 1014 O O . GLU A 1 122 ? -9.410 -8.436 23.046 1.00 91.06 122 GLU A O 1
ATOM 1019 N N . ASN A 1 123 ? -7.877 -7.617 21.628 1.00 89.62 123 ASN A N 1
ATOM 1020 C CA . ASN A 1 123 ? -6.970 -7.139 22.672 1.00 89.62 123 ASN A CA 1
ATOM 1021 C C . ASN A 1 123 ? -7.651 -6.103 23.588 1.00 89.62 123 ASN A C 1
ATOM 1023 O O . ASN A 1 123 ? -7.560 -6.181 24.814 1.00 89.62 123 ASN A O 1
ATOM 1027 N N . THR A 1 124 ? -8.415 -5.176 23.005 1.00 87.62 124 THR A N 1
ATOM 1028 C CA . THR A 1 124 ? -9.173 -4.166 23.758 1.00 87.62 124 THR A CA 1
ATOM 1029 C C . THR A 1 124 ? -10.248 -4.806 24.645 1.00 87.62 124 THR A C 1
ATOM 1031 O O . THR A 1 124 ? -10.408 -4.424 25.810 1.00 87.62 124 THR A O 1
ATOM 1034 N N . ILE A 1 125 ? -10.968 -5.809 24.127 1.00 88.38 125 ILE A N 1
ATOM 1035 C CA . ILE A 1 125 ? -11.970 -6.566 24.892 1.00 88.38 125 ILE A CA 1
ATOM 1036 C C . ILE A 1 125 ? -11.302 -7.327 26.045 1.00 88.38 125 ILE A C 1
ATOM 1038 O O . ILE A 1 125 ? -11.791 -7.278 27.178 1.00 88.38 125 ILE A O 1
ATOM 1042 N N . PHE A 1 126 ? -10.174 -7.989 25.780 1.00 89.25 126 PHE A N 1
ATOM 1043 C CA . PHE A 1 126 ? -9.407 -8.739 26.772 1.00 89.25 126 PHE A CA 1
ATOM 1044 C C . PHE A 1 126 ? -8.905 -7.842 27.912 1.00 89.25 126 PHE A C 1
ATOM 1046 O O . PHE A 1 126 ? -9.214 -8.097 29.079 1.00 89.25 126 PHE A O 1
ATOM 1053 N N . ASN A 1 127 ? -8.222 -6.740 27.585 1.00 87.06 127 ASN A N 1
ATOM 1054 C CA . ASN A 1 127 ? -7.684 -5.796 28.571 1.00 87.06 127 ASN A CA 1
ATOM 1055 C C . ASN A 1 127 ? -8.775 -5.227 29.477 1.00 87.06 127 ASN A C 1
ATOM 1057 O O . ASN A 1 127 ? -8.556 -4.976 30.665 1.00 87.06 127 ASN A O 1
ATOM 1061 N N . ARG A 1 128 ? -9.977 -5.024 28.934 1.00 84.69 128 ARG A N 1
ATOM 1062 C CA . ARG A 1 128 ? -11.105 -4.580 29.740 1.00 84.69 128 ARG A CA 1
ATOM 1063 C C . ARG A 1 128 ? -11.613 -5.667 30.680 1.00 84.69 128 ARG A C 1
ATOM 1065 O O . ARG A 1 128 ? -11.805 -5.368 31.853 1.00 84.69 128 ARG A O 1
ATOM 1072 N N . LYS A 1 129 ? -11.810 -6.901 30.201 1.00 86.50 129 LYS A N 1
ATOM 1073 C CA . LYS A 1 129 ? -12.211 -8.024 31.068 1.00 86.50 129 LYS A CA 1
ATOM 1074 C C . LYS A 1 129 ? -11.227 -8.193 32.228 1.00 86.50 129 LYS A C 1
ATOM 1076 O O . LYS A 1 129 ? -11.653 -8.352 33.368 1.00 86.50 129 LYS A O 1
ATOM 1081 N N . MET A 1 130 ? -9.928 -8.070 31.950 1.00 86.62 130 MET A N 1
ATOM 1082 C CA . MET A 1 130 ? -8.881 -8.108 32.970 1.00 86.62 130 MET A CA 1
ATOM 1083 C C . MET A 1 130 ? -9.018 -6.957 33.981 1.00 86.62 130 MET A C 1
ATOM 1085 O O . MET A 1 130 ? -9.019 -7.193 35.187 1.00 86.62 130 MET A O 1
ATOM 1089 N N . ARG A 1 131 ? -9.204 -5.718 33.508 1.00 85.94 131 ARG A N 1
ATOM 1090 C CA . ARG A 1 131 ? -9.408 -4.533 34.363 1.00 85.94 131 ARG A CA 1
ATOM 1091 C C . ARG A 1 131 ? -10.646 -4.647 35.252 1.00 85.94 131 ARG A C 1
ATOM 1093 O O . ARG A 1 131 ? -10.574 -4.338 36.440 1.00 85.94 131 ARG A O 1
ATOM 1100 N N . ASP A 1 132 ? -11.767 -5.087 34.688 1.00 84.38 132 ASP A N 1
ATOM 1101 C CA . ASP A 1 132 ? -13.021 -5.269 35.421 1.00 84.38 132 ASP A CA 1
ATOM 1102 C C . ASP A 1 132 ? -12.880 -6.398 36.461 1.00 84.38 132 ASP A C 1
ATOM 1104 O O . ASP A 1 132 ? -13.403 -6.284 37.569 1.00 84.38 132 ASP A O 1
ATOM 1108 N N . GLY A 1 133 ? -12.096 -7.440 36.157 1.00 82.19 133 GLY A N 1
ATOM 1109 C CA . GLY A 1 133 ? -11.713 -8.483 37.113 1.00 82.19 133 GLY A CA 1
ATOM 1110 C C . GLY A 1 133 ? -10.846 -7.968 38.268 1.00 82.19 133 GLY A C 1
ATOM 1111 O O . GLY A 1 133 ? -11.078 -8.336 39.418 1.00 82.19 133 GLY A O 1
ATOM 1112 N N . LEU A 1 134 ? -9.890 -7.073 37.995 1.00 80.56 134 LEU A N 1
ATOM 1113 C CA . LEU A 1 134 ? -9.051 -6.450 39.026 1.00 80.56 134 LEU A CA 1
ATOM 1114 C C . LEU A 1 134 ? -9.846 -5.489 39.925 1.00 80.56 134 LEU A C 1
ATOM 1116 O O . LEU A 1 134 ? -9.646 -5.500 41.136 1.00 80.56 134 LEU A O 1
ATOM 1120 N N . ARG A 1 135 ? -10.787 -4.709 39.369 1.00 75.69 135 ARG A N 1
ATOM 1121 C CA . ARG A 1 135 ? -11.660 -3.798 40.143 1.00 75.69 135 ARG A CA 1
ATOM 1122 C C . ARG A 1 135 ? -12.593 -4.510 41.120 1.00 75.69 135 ARG A C 1
ATOM 1124 O O . ARG A 1 135 ? -13.002 -3.905 42.102 1.00 75.69 135 ARG A O 1
ATOM 1131 N N . ARG A 1 136 ? -12.953 -5.765 40.849 1.00 68.31 136 ARG A N 1
ATOM 1132 C CA . ARG A 1 136 ? -13.812 -6.568 41.734 1.00 68.31 136 ARG A CA 1
ATOM 1133 C C . ARG A 1 136 ? -13.071 -7.147 42.938 1.00 68.31 136 ARG A C 1
ATOM 1135 O O . ARG A 1 136 ? -13.717 -7.737 43.798 1.00 68.31 136 ARG A O 1
ATOM 1142 N N . ARG A 1 137 ? -11.744 -6.992 43.028 1.00 63.16 137 ARG A N 1
ATOM 1143 C CA . ARG A 1 137 ? -11.009 -7.328 44.250 1.00 63.16 137 ARG A CA 1
ATOM 1144 C C . ARG A 1 137 ? -11.274 -6.228 45.282 1.00 63.16 137 ARG A C 1
ATOM 1146 O O . ARG A 1 137 ? -10.955 -5.074 44.994 1.00 63.16 137 ARG A O 1
ATOM 1153 N N . PRO A 1 138 ? -11.851 -6.540 46.454 1.00 56.91 138 PRO A N 1
ATOM 1154 C CA . PRO A 1 138 ? -12.058 -5.538 47.484 1.00 56.91 138 PRO A CA 1
ATOM 1155 C C . PRO A 1 138 ? -10.688 -5.051 47.958 1.00 56.91 138 PRO A C 1
ATOM 1157 O O . PRO A 1 138 ? -9.934 -5.780 48.600 1.00 56.91 138 PRO A O 1
ATOM 1160 N N . ILE A 1 139 ? -10.345 -3.811 47.616 1.00 55.38 139 ILE A N 1
ATOM 1161 C CA . ILE A 1 139 ? -9.292 -3.092 48.321 1.00 55.38 139 ILE A CA 1
ATOM 1162 C C . ILE A 1 139 ? -9.877 -2.819 49.704 1.00 55.38 139 ILE A C 1
ATOM 1164 O O . ILE A 1 139 ? -10.839 -2.063 49.828 1.00 55.38 139 ILE A O 1
ATOM 1168 N N . SER A 1 140 ? -9.328 -3.476 50.728 1.00 50.03 140 SER A N 1
ATOM 1169 C CA . SER A 1 140 ? -9.610 -3.195 52.137 1.00 50.03 140 SER A CA 1
ATOM 1170 C C . SER A 1 140 ? -9.136 -1.776 52.464 1.00 50.03 140 SER A C 1
ATOM 1172 O O . SER A 1 140 ? -8.058 -1.574 53.020 1.00 50.03 140 SER A O 1
ATOM 1174 N N . SER A 1 141 ? -9.916 -0.773 52.069 1.00 52.16 141 SER A N 1
ATOM 1175 C CA . SER A 1 141 ? -9.687 0.615 52.443 1.00 52.16 141 SER A CA 1
ATOM 1176 C C . SER A 1 141 ? -10.268 0.794 53.842 1.00 52.16 141 SER A C 1
ATOM 1178 O O . SER A 1 141 ? -11.488 0.798 54.018 1.00 52.16 141 SER A O 1
ATOM 1180 N N . LYS A 1 142 ? -9.389 0.897 54.845 1.00 45.34 142 LYS A N 1
ATOM 1181 C CA . LYS A 1 142 ? -9.744 1.461 56.149 1.00 45.34 142 LYS A CA 1
ATOM 1182 C C . LYS A 1 142 ? -10.329 2.849 55.887 1.00 45.34 142 LYS A C 1
ATOM 1184 O O . LYS A 1 142 ? -9.628 3.713 55.367 1.00 45.34 142 LYS A O 1
ATOM 1189 N N . HIS A 1 143 ? -11.612 3.010 56.195 1.00 45.59 143 HIS A N 1
ATOM 1190 C CA . HIS A 1 143 ? -12.308 4.290 56.193 1.00 45.59 143 HIS A CA 1
ATOM 1191 C C . HIS A 1 143 ? -11.498 5.298 57.020 1.00 45.59 143 HIS A C 1
ATOM 1193 O O . HIS A 1 143 ? -11.281 5.085 58.211 1.00 45.59 143 HIS A O 1
ATOM 1199 N N . LEU A 1 144 ? -11.019 6.363 56.378 1.00 52.84 144 LEU A N 1
ATOM 1200 C CA . LEU A 1 144 ? -10.561 7.561 57.070 1.00 52.84 144 LEU A CA 1
ATOM 1201 C C . LEU A 1 144 ? -11.766 8.508 57.114 1.00 52.84 144 LEU A C 1
ATOM 1203 O O . LEU A 1 144 ? -12.163 9.044 56.077 1.00 52.84 144 LEU A O 1
ATOM 1207 N N . ASP A 1 145 ? -12.376 8.649 58.289 1.00 53.78 145 ASP A N 1
ATOM 1208 C CA . ASP A 1 145 ? -13.454 9.607 58.542 1.00 53.78 145 ASP A CA 1
ATOM 1209 C C . ASP A 1 145 ? -12.913 11.036 58.403 1.00 53.78 145 ASP A C 1
ATOM 1211 O O . ASP A 1 145 ? -12.209 11.559 59.264 1.00 53.78 145 ASP A O 1
ATOM 1215 N N . TYR A 1 146 ? -13.228 11.659 57.268 1.00 50.97 146 TYR A N 1
ATOM 1216 C CA . TYR A 1 146 ? -13.022 13.081 56.986 1.00 50.97 146 TYR A CA 1
ATOM 1217 C C . TYR A 1 146 ? -14.384 13.747 56.724 1.00 50.97 146 TYR A C 1
ATOM 1219 O O . TYR A 1 146 ? -14.569 14.498 55.770 1.00 50.97 146 TYR A O 1
ATOM 1227 N N . THR A 1 147 ? -15.400 13.404 57.513 1.00 57.00 147 THR A N 1
ATOM 1228 C CA . THR A 1 147 ? -16.768 13.913 57.322 1.00 57.00 147 THR A CA 1
ATOM 1229 C C . THR A 1 147 ? -17.049 15.183 58.124 1.00 57.00 147 THR A C 1
ATOM 1231 O O . THR A 1 147 ? -17.798 16.037 57.650 1.00 57.00 147 THR A O 1
ATOM 1234 N N . ASP A 1 148 ? -16.362 15.403 59.246 1.00 56.53 148 ASP A N 1
ATOM 1235 C CA . ASP A 1 148 ? -16.766 16.448 60.201 1.00 56.53 148 ASP A CA 1
ATOM 1236 C C . ASP A 1 148 ? -16.317 17.870 59.810 1.00 56.53 148 ASP A C 1
ATOM 1238 O O . ASP A 1 148 ? -17.018 18.850 60.062 1.00 56.53 148 ASP A O 1
ATOM 1242 N N . ASN A 1 149 ? -15.195 18.016 59.095 1.00 56.75 149 ASN A N 1
ATOM 1243 C CA . ASN A 1 149 ? -14.714 19.333 58.641 1.00 56.75 149 ASN A CA 1
ATOM 1244 C C . ASN A 1 149 ? -15.450 19.860 57.395 1.00 56.75 149 ASN A C 1
ATOM 1246 O O . ASN A 1 149 ? -15.401 21.054 57.091 1.00 56.75 149 ASN A O 1
ATOM 1250 N N . LEU A 1 150 ? -16.146 18.986 56.664 1.00 56.50 150 LEU A N 1
ATOM 1251 C CA . LEU A 1 150 ? -16.814 19.341 55.413 1.00 56.50 150 LEU A CA 1
ATOM 1252 C C . LEU A 1 150 ? -18.187 19.992 55.649 1.00 56.50 150 LEU A C 1
ATOM 1254 O O . LEU A 1 150 ? -18.614 20.842 54.865 1.00 56.50 150 LEU A O 1
ATOM 1258 N N . GLU A 1 151 ? -18.876 19.621 56.730 1.00 57.44 151 GLU A N 1
ATOM 1259 C CA . GLU A 1 151 ? -20.163 20.218 57.108 1.00 57.44 151 GLU A CA 1
ATOM 1260 C C . GLU A 1 151 ? -20.007 21.639 57.664 1.00 57.44 151 GLU A C 1
ATOM 1262 O O . GLU A 1 151 ? -20.812 22.523 57.355 1.00 57.44 151 GLU A O 1
ATOM 1267 N N . LEU A 1 152 ? -18.915 21.899 58.389 1.00 56.88 152 LEU A N 1
ATOM 1268 C CA . LEU A 1 152 ? -18.558 23.228 58.896 1.00 56.88 152 LEU A CA 1
ATOM 1269 C C . LEU A 1 152 ? -18.207 24.225 57.778 1.00 56.88 152 LEU A C 1
ATOM 1271 O O . LEU A 1 152 ? -18.548 25.404 57.876 1.00 56.88 152 LEU A O 1
ATOM 1275 N N . LEU A 1 153 ? -17.588 23.760 56.687 1.00 55.31 153 LEU A N 1
ATOM 1276 C CA . LEU A 1 153 ? -17.304 24.587 55.507 1.00 55.31 153 LEU A CA 1
ATOM 1277 C C . LEU A 1 153 ? -18.556 24.860 54.657 1.00 55.31 153 LEU A C 1
ATOM 1279 O O . LEU A 1 153 ? -18.702 25.961 54.128 1.00 55.31 153 LEU A O 1
ATOM 1283 N N . LYS A 1 154 ? -19.495 23.907 54.570 1.00 56.41 154 LYS A N 1
ATOM 1284 C CA . LYS A 1 154 ? -20.754 24.076 53.819 1.00 56.41 154 LYS A CA 1
ATOM 1285 C C . LYS A 1 154 ? -21.689 25.127 54.423 1.00 56.41 154 LYS A C 1
ATOM 1287 O O . LYS A 1 154 ? -22.384 25.801 53.673 1.00 56.41 154 LYS A O 1
ATOM 1292 N N . ARG A 1 155 ? -21.685 25.316 55.749 1.00 54.09 155 ARG A N 1
ATOM 1293 C CA . ARG A 1 155 ? -22.523 26.331 56.423 1.00 54.09 155 ARG A CA 1
ATOM 1294 C C . ARG A 1 155 ? -22.055 27.777 56.230 1.00 54.09 155 ARG A C 1
ATOM 1296 O O . ARG A 1 155 ? -22.839 28.689 56.460 1.00 54.09 155 ARG A O 1
ATOM 1303 N N . LYS A 1 156 ? -20.798 28.004 55.837 1.00 55.91 156 LYS A N 1
ATOM 1304 C CA . LYS A 1 156 ? -20.212 29.355 55.720 1.00 55.91 156 LYS A CA 1
ATOM 1305 C C . LYS A 1 156 ? -20.387 30.003 54.344 1.00 55.91 156 LYS A C 1
ATOM 1307 O O . LYS A 1 156 ? -20.049 31.170 54.183 1.00 55.91 156 LYS A O 1
ATOM 1312 N N . ILE A 1 157 ? -20.893 29.257 53.365 1.00 58.72 157 ILE A N 1
ATOM 1313 C CA . ILE A 1 157 ? -21.031 29.681 51.968 1.00 58.72 157 ILE A CA 1
ATOM 1314 C C . ILE A 1 157 ? -22.465 29.372 51.537 1.00 58.72 157 ILE A C 1
ATOM 1316 O O . ILE A 1 157 ? -22.694 28.519 50.684 1.00 58.72 157 ILE A O 1
ATOM 1320 N N . ASP A 1 158 ? -23.450 29.993 52.186 1.00 58.03 158 ASP A N 1
ATOM 1321 C CA . ASP A 1 158 ? -24.846 29.835 51.786 1.00 58.03 158 ASP A CA 1
ATOM 1322 C C . ASP A 1 158 ? -25.292 31.110 51.045 1.00 58.03 158 ASP A C 1
ATOM 1324 O O . ASP A 1 158 ? -25.513 32.141 51.683 1.00 58.03 158 ASP A O 1
ATOM 1328 N N . PRO A 1 159 ? -25.335 31.099 49.696 1.00 60.12 159 PRO A N 1
ATOM 1329 C CA . PRO A 1 159 ? -25.662 32.283 48.905 1.00 60.12 159 PRO A CA 1
ATOM 1330 C C . PRO A 1 159 ? -27.133 32.683 49.072 1.00 60.12 159 PRO A C 1
ATOM 1332 O O . PRO A 1 159 ? -27.983 31.864 49.440 1.00 60.12 159 PRO A O 1
ATOM 1335 N N . THR A 1 160 ? -27.431 33.952 48.791 1.00 61.84 160 THR A N 1
ATOM 1336 C CA . THR A 1 160 ? -28.773 34.542 48.929 1.00 61.84 160 THR A CA 1
ATOM 1337 C C . THR A 1 160 ? -29.829 33.773 48.109 1.00 61.84 160 THR A C 1
ATOM 1339 O O . THR A 1 160 ? -29.521 33.209 47.057 1.00 61.84 160 THR A O 1
ATOM 1342 N N . GLU A 1 161 ? -31.094 33.721 48.559 1.00 64.12 161 GLU A N 1
ATOM 1343 C CA . GLU A 1 161 ? -32.177 32.964 47.881 1.00 64.12 161 GLU A CA 1
ATOM 1344 C C . GLU A 1 161 ? -32.329 33.320 46.390 1.00 64.12 161 GLU A C 1
ATOM 1346 O O . GLU A 1 161 ? -32.609 32.453 45.555 1.00 64.12 161 GLU A O 1
ATOM 1351 N N . ASN A 1 162 ? -32.073 34.582 46.038 1.00 57.59 162 ASN A N 1
ATOM 1352 C CA . ASN A 1 162 ? -32.179 35.070 44.668 1.00 57.59 162 ASN A CA 1
ATOM 1353 C C . ASN A 1 162 ? -31.030 34.557 43.772 1.00 57.59 162 ASN A C 1
ATOM 1355 O O . ASN A 1 162 ? -31.282 34.146 42.637 1.00 57.59 162 ASN A O 1
ATOM 1359 N N . GLU A 1 163 ? -29.799 34.473 44.295 1.00 62.56 163 GLU A N 1
ATOM 1360 C CA . GLU A 1 163 ? -28.652 33.843 43.614 1.00 62.56 163 GLU A CA 1
ATOM 1361 C C . GLU A 1 163 ? -28.827 32.328 43.477 1.00 62.56 163 GLU A C 1
ATOM 1363 O O . GLU A 1 163 ? -28.498 31.753 42.438 1.00 62.56 163 GLU A O 1
ATOM 1368 N N . LYS A 1 164 ? -29.403 31.663 44.489 1.00 64.62 164 LYS A N 1
ATOM 1369 C CA . LYS A 1 164 ? -29.725 30.229 44.416 1.00 64.62 164 LYS A CA 1
ATOM 1370 C C . LYS A 1 164 ? -30.708 29.935 43.284 1.00 64.62 164 LYS A C 1
ATOM 1372 O O . LYS A 1 164 ? -30.521 28.947 42.574 1.00 64.62 164 LYS A O 1
ATOM 1377 N N . SER A 1 165 ? -31.718 30.786 43.086 1.00 66.88 165 SER A N 1
ATOM 1378 C CA . SER A 1 165 ? -32.740 30.599 42.047 1.00 66.88 165 SER A CA 1
ATOM 1379 C C . SER A 1 165 ? -32.173 30.736 40.627 1.00 66.88 165 SER A C 1
ATOM 1381 O O . SER A 1 165 ? -32.393 29.860 39.786 1.00 66.88 165 SER A O 1
ATOM 1383 N N . THR A 1 166 ? -31.358 31.765 40.376 1.00 70.44 166 THR A N 1
ATOM 1384 C CA . THR A 1 166 ? -30.694 32.003 39.085 1.00 70.44 166 THR A CA 1
ATOM 1385 C C . THR A 1 166 ? -29.623 30.952 38.805 1.00 70.44 166 THR A C 1
ATOM 1387 O O . THR A 1 166 ? -29.556 30.430 37.689 1.00 70.44 166 THR A O 1
ATOM 1390 N N . PHE A 1 167 ? -28.848 30.550 39.816 1.00 74.88 167 PHE A N 1
ATOM 1391 C CA . PHE A 1 167 ? -27.873 29.466 39.697 1.00 74.88 167 PHE A CA 1
ATOM 1392 C C . PHE A 1 167 ? -28.537 28.114 39.400 1.00 74.88 167 PHE A C 1
ATOM 1394 O O . PHE A 1 167 ? -28.083 27.392 38.509 1.00 74.88 167 PHE A O 1
ATOM 1401 N N . LEU A 1 168 ? -29.639 27.764 40.078 1.00 74.69 168 LEU A N 1
ATOM 1402 C CA . LEU A 1 168 ? -30.385 26.534 39.784 1.00 74.69 168 LEU A CA 1
ATOM 1403 C C . LEU A 1 168 ? -31.000 26.560 38.385 1.00 74.69 168 LEU A C 1
ATOM 1405 O O . LEU A 1 168 ? -31.003 25.527 37.711 1.00 74.69 168 LEU A O 1
ATOM 1409 N N . LEU A 1 169 ? -31.522 27.712 37.954 1.00 77.81 169 LEU A N 1
ATOM 1410 C CA . LEU A 1 169 ? -32.112 27.881 36.629 1.00 77.81 169 LEU A CA 1
ATOM 1411 C C . LEU A 1 169 ? -31.047 27.720 35.537 1.00 77.81 169 LEU A C 1
ATOM 1413 O O . LEU A 1 169 ? -31.254 26.959 34.593 1.00 77.81 169 LEU A O 1
ATOM 1417 N N . CYS A 1 170 ? -29.878 28.343 35.714 1.00 75.81 170 CYS A N 1
ATOM 1418 C CA . CYS A 1 170 ? -28.739 28.221 34.808 1.00 75.81 170 CYS A CA 1
ATOM 1419 C C . CYS A 1 170 ? -28.189 26.786 34.786 1.00 75.81 170 CYS A C 1
ATOM 1421 O O . CYS A 1 170 ? -28.031 26.200 33.719 1.00 75.81 170 CYS A O 1
ATOM 1423 N N . LYS A 1 171 ? -28.017 26.146 35.950 1.00 79.62 171 LYS A N 1
ATOM 1424 C CA . LYS A 1 171 ? -27.608 24.735 36.060 1.00 79.62 171 LYS A CA 1
ATOM 1425 C C . LYS A 1 171 ? -28.596 23.794 35.366 1.00 79.62 171 LYS A C 1
ATOM 1427 O O . LYS A 1 171 ? -28.173 22.901 34.637 1.00 79.62 171 LYS A O 1
ATOM 1432 N N . ARG A 1 172 ? -29.907 23.988 35.556 1.00 78.38 172 ARG A N 1
ATOM 1433 C CA . ARG A 1 172 ? -30.953 23.203 34.875 1.00 78.38 172 ARG A CA 1
ATOM 1434 C C . ARG A 1 172 ? -30.942 23.437 33.369 1.00 78.38 172 ARG A C 1
ATOM 1436 O O . ARG A 1 172 ? -31.068 22.475 32.619 1.00 78.38 172 ARG A O 1
ATOM 1443 N N . PHE A 1 173 ? -30.771 24.680 32.927 1.00 78.81 173 PHE A N 1
ATOM 1444 C CA . PHE A 1 173 ? -30.689 25.019 31.510 1.00 78.81 173 PHE A CA 1
ATOM 1445 C C . PHE A 1 173 ? -29.446 24.411 30.846 1.00 78.81 173 PHE A C 1
ATOM 1447 O O . PHE A 1 173 ? -29.559 23.814 29.776 1.00 78.81 173 PHE A O 1
ATOM 1454 N N . ILE A 1 174 ? -28.286 24.506 31.501 1.00 76.25 174 ILE A N 1
ATOM 1455 C CA . ILE A 1 174 ? -27.027 23.922 31.035 1.00 76.25 174 ILE A CA 1
ATOM 1456 C C . ILE A 1 174 ? -27.163 22.403 30.958 1.00 76.25 174 ILE A C 1
ATOM 1458 O O . ILE A 1 174 ? -26.976 21.853 29.882 1.00 76.25 174 ILE A O 1
ATOM 1462 N N . LEU A 1 175 ? -27.571 21.724 32.036 1.00 77.56 175 LEU A N 1
ATOM 1463 C CA . LEU A 1 175 ? -27.718 20.262 32.045 1.00 77.56 175 LEU A CA 1
ATOM 1464 C C . LEU A 1 175 ? -28.739 19.766 31.010 1.00 77.56 175 LEU A C 1
ATOM 1466 O O . LEU A 1 175 ? -28.494 18.762 30.353 1.00 77.56 175 LEU A O 1
ATOM 1470 N N . LYS A 1 176 ? -29.846 20.493 30.801 1.00 80.81 176 LYS A N 1
ATOM 1471 C CA . LYS A 1 176 ? -30.872 20.140 29.802 1.00 80.81 176 LYS A CA 1
ATOM 1472 C C . LYS A 1 176 ? -30.364 20.232 28.358 1.00 80.81 176 LYS A C 1
ATOM 1474 O O . LYS A 1 176 ? -30.865 19.520 27.490 1.00 80.81 176 LYS A O 1
ATOM 1479 N N . ASN A 1 177 ? -29.413 21.124 28.081 1.00 86.50 177 ASN A N 1
ATOM 1480 C CA . ASN A 1 177 ? -28.850 21.310 26.740 1.00 86.50 177 ASN A CA 1
ATOM 1481 C C . ASN A 1 177 ? -27.474 20.654 26.562 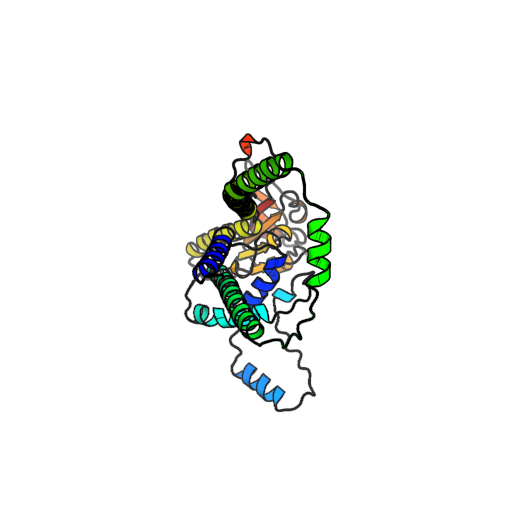1.00 86.50 177 ASN A C 1
ATOM 1483 O O . ASN A 1 177 ? -27.010 20.535 25.429 1.00 86.50 177 ASN A O 1
ATOM 1487 N N . LEU A 1 178 ? -26.845 20.196 27.646 1.00 87.19 178 LEU A N 1
ATOM 1488 C CA . LEU A 1 178 ? -25.521 19.583 27.633 1.00 87.19 178 LEU A CA 1
ATOM 1489 C C . LEU A 1 178 ? -25.495 18.332 26.751 1.00 87.19 178 LEU A C 1
ATOM 1491 O O . LEU A 1 178 ? -24.611 18.207 25.912 1.00 87.19 178 LEU A O 1
ATOM 1495 N N . ASP A 1 179 ? -26.503 17.464 26.853 1.00 85.50 179 ASP A N 1
ATOM 1496 C CA . ASP A 1 179 ? -26.589 16.245 26.037 1.00 85.50 179 ASP A CA 1
ATOM 1497 C C . ASP A 1 179 ? -26.697 16.559 24.538 1.00 85.50 179 ASP A C 1
ATOM 1499 O O . ASP A 1 179 ? -26.068 15.902 23.704 1.00 85.50 179 ASP A O 1
ATOM 1503 N N . LYS A 1 180 ? -27.445 17.613 24.181 1.00 89.38 180 LYS A N 1
ATOM 1504 C CA . LYS A 1 180 ? -27.563 18.087 22.793 1.00 89.38 180 LYS A CA 1
ATOM 1505 C C . LYS A 1 180 ? -26.241 18.657 22.289 1.00 89.38 180 LYS A C 1
ATOM 1507 O O . LYS A 1 180 ? -25.847 18.354 21.168 1.00 89.38 180 LYS A O 1
ATOM 1512 N N . LEU A 1 181 ? -25.549 19.444 23.117 1.00 89.75 181 LEU A N 1
ATOM 1513 C CA . LEU A 1 181 ? -24.238 20.006 22.792 1.00 89.75 181 LEU A CA 1
ATOM 1514 C C . LEU A 1 181 ? -23.192 18.900 22.602 1.00 89.75 181 LEU A C 1
ATOM 1516 O O . LEU A 1 181 ? -22.475 18.906 21.607 1.00 89.75 181 LEU A O 1
ATOM 1520 N N . ILE A 1 182 ? -23.143 17.924 23.509 1.00 90.25 182 ILE A N 1
ATOM 1521 C CA . ILE A 1 182 ? -22.251 16.763 23.414 1.00 90.25 182 ILE A CA 1
ATOM 1522 C C . ILE A 1 182 ? -22.542 15.979 22.130 1.00 90.25 182 ILE A C 1
ATOM 1524 O O . ILE A 1 182 ? -21.623 15.677 21.370 1.00 90.25 182 ILE A O 1
ATOM 1528 N N . THR A 1 183 ? -23.816 15.701 21.847 1.00 89.00 183 THR A N 1
ATOM 1529 C CA . THR A 1 183 ? -24.229 14.994 20.625 1.00 89.00 183 THR A CA 1
ATOM 1530 C C . THR A 1 183 ? -23.809 15.759 19.368 1.00 89.00 183 THR A C 1
ATOM 1532 O O . THR A 1 183 ? -23.240 15.169 18.451 1.00 89.00 183 THR A O 1
ATOM 1535 N N . LEU A 1 184 ? -24.009 17.081 19.341 1.00 92.31 184 LEU A N 1
ATOM 1536 C CA . LEU A 1 184 ? -23.575 17.941 18.239 1.00 92.31 184 LEU A CA 1
ATOM 1537 C C . LEU A 1 184 ? -22.052 17.896 18.044 1.00 92.31 184 LEU A C 1
ATOM 1539 O O . LEU A 1 184 ? -21.589 17.766 16.913 1.00 92.31 184 LEU A O 1
ATOM 1543 N N . ILE A 1 185 ? -21.274 17.949 19.129 1.00 94.06 185 ILE A N 1
ATOM 1544 C CA . ILE A 1 185 ? -19.808 17.855 19.082 1.00 94.06 185 ILE A CA 1
ATOM 1545 C C . ILE A 1 185 ? -19.367 16.510 18.495 1.00 94.06 185 ILE A C 1
ATOM 1547 O O . ILE A 1 185 ? -18.451 16.482 17.673 1.00 94.06 185 ILE A O 1
ATOM 1551 N N . PHE A 1 186 ? -20.004 15.397 18.871 1.00 91.12 186 PHE A N 1
ATOM 1552 C CA . PHE A 1 186 ? -19.689 14.084 18.301 1.00 91.12 186 PHE A CA 1
ATOM 1553 C C . PHE A 1 186 ? -20.010 14.007 16.807 1.00 91.12 186 PHE A C 1
ATOM 1555 O O . PHE A 1 186 ? -19.172 13.541 16.035 1.00 91.12 186 PHE A O 1
ATOM 1562 N N . ILE A 1 187 ? -21.177 14.504 16.387 1.00 91.12 187 ILE A N 1
ATOM 1563 C CA . ILE A 1 187 ? -21.567 14.540 14.970 1.00 91.12 187 ILE A CA 1
ATOM 1564 C C . ILE A 1 187 ? -20.582 15.394 14.166 1.00 91.12 187 ILE A C 1
ATOM 1566 O O . ILE A 1 187 ? -20.127 14.973 13.100 1.00 91.12 187 ILE A O 1
ATOM 1570 N N . LEU A 1 188 ? -20.202 16.564 14.686 1.00 94.00 188 LEU A N 1
ATOM 1571 C CA . LEU A 1 188 ? -19.252 17.456 14.026 1.00 94.00 188 LEU A CA 1
ATOM 1572 C C . LEU A 1 188 ? -17.866 16.811 13.918 1.00 94.00 188 LEU A C 1
ATOM 1574 O O . LEU A 1 188 ? -17.289 16.798 12.834 1.00 94.00 188 LEU A O 1
ATOM 1578 N N . ASN A 1 189 ? -17.354 16.219 15.002 1.00 93.00 189 ASN A N 1
ATOM 1579 C CA . ASN A 1 189 ? -16.068 15.518 14.987 1.00 93.00 189 ASN A CA 1
ATOM 1580 C C . ASN A 1 189 ? -16.069 14.349 14.004 1.00 93.00 189 ASN A C 1
ATOM 1582 O O . ASN A 1 189 ? -15.103 14.179 13.262 1.00 93.00 189 ASN A O 1
ATOM 1586 N N . PHE A 1 190 ? -17.147 13.565 13.969 1.00 89.38 190 PHE A N 1
ATOM 1587 C CA . PHE A 1 190 ? -17.294 12.474 13.013 1.00 89.38 190 PHE A CA 1
ATOM 1588 C C . PHE A 1 190 ? -17.282 12.995 11.573 1.00 89.38 190 PHE A C 1
ATOM 1590 O O . PHE A 1 190 ? -16.527 12.493 10.744 1.00 89.38 190 PHE A O 1
ATOM 1597 N N . THR A 1 191 ? -18.048 14.052 11.295 1.00 90.88 191 THR A N 1
ATOM 1598 C CA . THR A 1 191 ? -18.136 14.670 9.963 1.00 90.88 191 THR A CA 1
ATOM 1599 C C . THR A 1 191 ? -16.785 15.218 9.506 1.00 90.88 191 THR A C 1
ATOM 1601 O O . THR A 1 191 ? -16.338 14.911 8.403 1.00 90.88 191 THR A O 1
ATOM 1604 N N . VAL A 1 192 ? -16.094 15.975 10.364 1.00 93.31 192 VAL A N 1
ATOM 1605 C CA . VAL A 1 192 ? -14.757 16.514 10.072 1.00 93.31 192 VAL A CA 1
ATOM 1606 C C . VAL A 1 192 ? -13.752 15.380 9.868 1.00 93.31 192 VAL A C 1
ATOM 1608 O O . VAL A 1 192 ? -12.993 15.404 8.903 1.00 93.31 192 VAL A O 1
ATOM 1611 N N . SER A 1 193 ? -13.774 14.355 10.723 1.00 91.38 193 SER A N 1
ATOM 1612 C CA . SER A 1 193 ? -12.867 13.205 10.609 1.00 91.38 193 SER A CA 1
ATOM 1613 C C . SER A 1 193 ? -13.090 12.423 9.316 1.00 91.38 193 SER A C 1
ATOM 1615 O O . SER A 1 193 ? -12.126 12.033 8.660 1.00 91.38 193 SER A O 1
ATOM 1617 N N . PHE A 1 194 ? -14.350 12.225 8.919 1.00 89.38 194 PHE A N 1
ATOM 1618 C CA . PHE A 1 194 ? -14.699 11.550 7.673 1.00 89.38 194 PHE A CA 1
ATOM 1619 C C . PHE A 1 194 ? -14.302 12.377 6.446 1.00 89.38 194 PHE A C 1
ATOM 1621 O O . PHE A 1 194 ? -13.741 11.833 5.497 1.00 89.38 194 PHE A O 1
ATOM 1628 N N . LEU A 1 195 ? -14.523 13.695 6.473 1.00 89.94 195 LEU A N 1
ATOM 1629 C CA . LEU A 1 195 ? -14.086 14.594 5.404 1.00 89.94 195 LEU A CA 1
ATOM 1630 C C . LEU A 1 195 ? -12.558 14.577 5.255 1.00 89.94 195 LEU A C 1
ATOM 1632 O O . LEU A 1 195 ? -12.047 14.450 4.143 1.00 89.94 195 LEU A O 1
ATOM 1636 N N . MET A 1 196 ? -11.825 14.639 6.370 1.00 89.12 196 MET A N 1
ATOM 1637 C CA . MET A 1 196 ? -10.363 14.547 6.368 1.00 89.12 196 MET A CA 1
ATOM 1638 C C . MET A 1 196 ? -9.875 13.188 5.863 1.00 89.12 196 MET A C 1
ATOM 1640 O O . MET A 1 196 ? -8.924 13.139 5.083 1.00 89.12 196 MET A O 1
ATOM 1644 N N . LEU A 1 197 ? -10.545 12.091 6.233 1.00 89.00 197 LEU A N 1
ATOM 1645 C CA . LEU 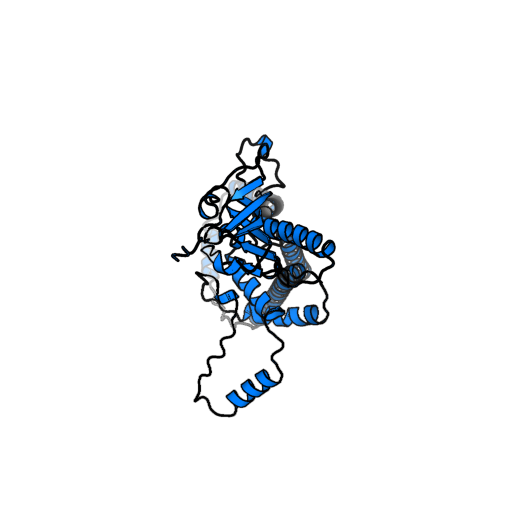A 1 197 ? -10.266 10.771 5.668 1.00 89.00 197 LEU A CA 1
ATOM 1646 C C . LEU A 1 197 ? -10.487 10.763 4.154 1.00 89.00 197 LEU A C 1
ATOM 1648 O O . LEU A 1 197 ? -9.629 10.274 3.422 1.00 89.00 197 LEU A O 1
ATOM 1652 N N . TYR A 1 198 ? -11.614 11.294 3.681 1.00 87.31 198 TYR A N 1
ATOM 1653 C CA . TYR A 1 198 ? -11.934 11.341 2.259 1.00 87.31 198 TYR A CA 1
ATOM 1654 C C . TYR A 1 198 ? -10.859 12.103 1.477 1.00 87.31 198 TYR A C 1
ATOM 1656 O O . TYR A 1 198 ? -10.315 11.571 0.508 1.00 87.31 198 TYR A O 1
ATOM 1664 N N . ILE A 1 199 ? -10.475 13.295 1.942 1.00 85.50 199 ILE A N 1
ATOM 1665 C CA . ILE A 1 199 ? -9.411 14.097 1.326 1.00 85.50 199 ILE A CA 1
ATOM 1666 C C . ILE A 1 199 ? -8.083 13.325 1.356 1.00 85.50 199 ILE A C 1
ATOM 1668 O O . ILE A 1 199 ? -7.447 13.147 0.317 1.00 85.50 199 ILE A O 1
ATOM 1672 N N . SER A 1 200 ? -7.700 12.776 2.511 1.00 85.81 200 SER A N 1
ATOM 1673 C CA . SER A 1 200 ? -6.459 12.007 2.678 1.00 85.81 200 SER A CA 1
ATOM 1674 C C . SER A 1 200 ? -6.408 10.753 1.794 1.00 85.81 200 SER A C 1
ATOM 1676 O O . SER A 1 200 ? -5.364 10.434 1.227 1.00 85.81 200 SER A O 1
ATOM 1678 N N . SER A 1 201 ? -7.543 10.081 1.570 1.00 87.00 201 SER A N 1
ATOM 1679 C CA . SER A 1 201 ? -7.635 8.871 0.735 1.00 87.00 201 SER A CA 1
ATOM 1680 C C . SER A 1 201 ? -7.215 9.094 -0.719 1.00 87.00 201 SER A C 1
ATOM 1682 O O . SER A 1 201 ? -6.820 8.164 -1.423 1.00 87.00 201 SER A O 1
ATOM 1684 N N . THR A 1 202 ? -7.267 10.342 -1.182 1.00 83.69 202 THR A N 1
ATOM 1685 C CA . THR A 1 202 ? -6.866 10.702 -2.542 1.00 83.69 202 THR A CA 1
ATOM 1686 C C . THR A 1 202 ? -5.372 11.011 -2.673 1.00 83.69 202 THR A C 1
ATOM 1688 O O . THR A 1 202 ? -4.865 11.067 -3.796 1.00 83.69 202 THR A O 1
ATOM 1691 N N . ASN A 1 203 ? -4.658 11.128 -1.549 1.00 86.94 203 ASN A N 1
ATOM 1692 C CA . ASN A 1 203 ? -3.232 11.431 -1.456 1.00 86.94 203 ASN A CA 1
ATOM 1693 C C . ASN A 1 203 ? -2.359 10.158 -1.521 1.00 86.94 203 ASN A C 1
ATOM 1695 O O . ASN A 1 203 ? -1.448 9.963 -0.720 1.00 86.94 203 ASN A O 1
ATOM 1699 N N . TYR A 1 204 ? -2.632 9.270 -2.479 1.00 88.62 204 TYR A N 1
ATOM 1700 C CA . TYR A 1 204 ? -1.829 8.061 -2.727 1.00 88.62 204 TYR A CA 1
ATOM 1701 C C . TYR A 1 204 ? -1.457 7.914 -4.214 1.00 88.62 204 TYR A C 1
ATOM 1703 O O . TYR A 1 204 ? -1.823 6.913 -4.842 1.00 88.62 204 TYR A O 1
ATOM 1711 N N . PRO A 1 205 ? -0.777 8.915 -4.812 1.00 88.06 205 PRO A N 1
ATOM 1712 C CA . PRO A 1 205 ? -0.452 8.903 -6.237 1.00 88.06 205 PRO A CA 1
ATOM 1713 C C . PRO A 1 205 ? 0.426 7.708 -6.642 1.00 88.06 205 PRO A C 1
ATOM 1715 O O . PRO A 1 205 ? 0.143 7.087 -7.659 1.00 88.06 205 PRO A O 1
ATOM 1718 N N . GLY A 1 206 ? 1.412 7.293 -5.842 1.00 89.31 206 GLY A N 1
ATOM 1719 C CA . GLY A 1 206 ? 2.248 6.119 -6.130 1.00 89.31 206 GLY A CA 1
ATOM 1720 C C . GLY A 1 206 ? 1.465 4.805 -6.171 1.00 89.31 206 GLY A C 1
ATOM 1721 O O . GLY A 1 206 ? 1.649 3.988 -7.072 1.00 89.31 206 GLY A O 1
ATOM 1722 N N . GLY A 1 207 ? 0.516 4.630 -5.248 1.00 90.38 207 GLY A N 1
ATOM 1723 C CA . GLY A 1 207 ? -0.372 3.465 -5.236 1.00 90.38 207 GLY A CA 1
ATOM 1724 C C . GLY A 1 207 ? -1.278 3.390 -6.469 1.00 90.38 207 GLY A C 1
ATOM 1725 O O . GLY A 1 207 ? -1.437 2.321 -7.059 1.00 90.38 207 GLY A O 1
ATOM 1726 N N . LYS A 1 208 ? -1.832 4.533 -6.893 1.00 89.12 208 LYS A N 1
ATOM 1727 C CA . LYS A 1 208 ? -2.634 4.644 -8.124 1.00 89.12 208 LYS A CA 1
ATOM 1728 C C . LYS A 1 208 ? -1.791 4.415 -9.378 1.00 89.12 208 LYS A C 1
ATOM 1730 O O . LYS A 1 208 ? -2.206 3.666 -10.256 1.00 89.12 208 LYS A O 1
ATOM 1735 N N . CYS A 1 209 ? -0.605 5.016 -9.423 1.00 90.12 209 CYS A N 1
ATOM 1736 C CA . CYS A 1 209 ? 0.357 4.912 -10.515 1.00 90.12 209 CYS A CA 1
ATOM 1737 C C . CYS A 1 209 ? 0.715 3.453 -10.814 1.00 90.12 209 CYS A C 1
ATOM 1739 O O . CYS A 1 209 ? 0.574 2.987 -11.942 1.00 90.12 209 CYS A O 1
ATOM 1741 N N . ILE A 1 210 ? 1.064 2.686 -9.784 1.00 91.44 210 ILE A N 1
ATOM 1742 C CA . ILE A 1 210 ? 1.461 1.286 -9.963 1.00 91.44 210 ILE A CA 1
ATOM 1743 C C . ILE A 1 210 ? 0.271 0.412 -10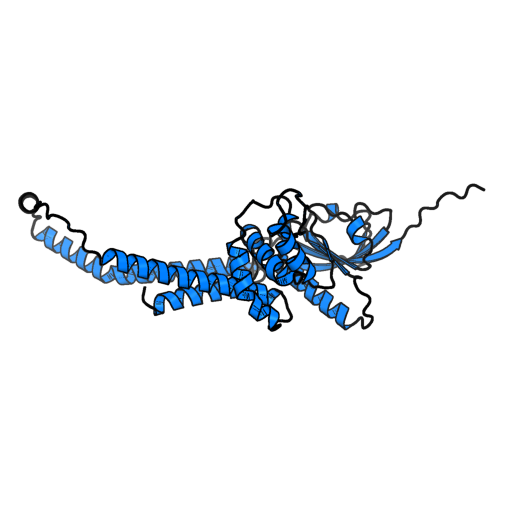.353 1.00 91.44 210 ILE A C 1
ATOM 1745 O O . ILE A 1 210 ? 0.412 -0.484 -11.179 1.00 91.44 210 ILE A O 1
ATOM 1749 N N . ARG A 1 211 ? -0.930 0.697 -9.838 1.00 90.44 211 ARG A N 1
ATOM 1750 C CA . ARG A 1 211 ? -2.143 0.006 -10.297 1.00 90.44 211 ARG A CA 1
ATOM 1751 C C . ARG A 1 211 ? -2.432 0.261 -11.774 1.00 90.44 211 ARG A C 1
ATOM 1753 O O . ARG A 1 211 ? -2.830 -0.675 -12.461 1.00 90.44 211 ARG A O 1
ATOM 1760 N N . ALA A 1 212 ? -2.217 1.483 -12.254 1.00 88.94 212 ALA A N 1
ATOM 1761 C CA . ALA A 1 212 ? -2.371 1.804 -13.665 1.00 88.94 212 ALA A CA 1
ATOM 1762 C C . ALA A 1 212 ? -1.334 1.076 -14.536 1.00 88.94 212 ALA A C 1
ATOM 1764 O O . ALA A 1 212 ? -1.712 0.427 -15.510 1.00 88.94 212 ALA A O 1
ATOM 1765 N N . ILE A 1 213 ? -0.057 1.089 -14.131 1.00 90.94 213 ILE A N 1
ATOM 1766 C CA . ILE A 1 213 ? 1.015 0.333 -14.801 1.00 90.94 213 ILE A CA 1
ATOM 1767 C C . ILE A 1 213 ? 0.670 -1.161 -14.850 1.00 90.94 213 ILE A C 1
ATOM 1769 O O . ILE A 1 213 ? 0.728 -1.780 -15.908 1.00 90.94 213 ILE A O 1
ATOM 1773 N N . ASN A 1 214 ? 0.231 -1.745 -13.733 1.00 91.00 214 ASN A N 1
ATOM 1774 C CA . ASN A 1 214 ? -0.155 -3.155 -13.679 1.00 91.00 214 ASN A CA 1
ATOM 1775 C C . ASN A 1 214 ? -1.353 -3.478 -14.570 1.00 91.00 214 ASN A C 1
ATOM 1777 O O . ASN A 1 214 ? -1.410 -4.560 -15.147 1.00 91.00 214 ASN A O 1
ATOM 1781 N N . GLN A 1 215 ? -2.326 -2.572 -14.671 1.00 88.69 215 GLN A N 1
ATOM 1782 C CA . GLN A 1 215 ? -3.467 -2.758 -15.559 1.00 88.69 215 GLN A CA 1
ATOM 1783 C C . GLN A 1 215 ? -3.014 -2.808 -17.021 1.00 88.69 215 GLN A C 1
ATOM 1785 O O . GLN A 1 215 ? -3.474 -3.680 -17.754 1.00 88.69 215 GLN A O 1
ATOM 1790 N N . GLN A 1 216 ? -2.085 -1.936 -17.420 1.00 86.19 216 GLN A N 1
ATOM 1791 C CA . GLN A 1 216 ? -1.486 -1.965 -18.756 1.00 86.19 216 GLN A CA 1
ATOM 1792 C C . GLN A 1 216 ? -0.676 -3.244 -18.984 1.00 86.19 216 GLN A C 1
ATOM 1794 O O . GLN A 1 216 ? -0.895 -3.932 -19.974 1.00 86.19 216 GLN A O 1
ATOM 1799 N N . LEU A 1 217 ? 0.179 -3.627 -18.033 1.00 88.00 217 LEU A N 1
ATOM 1800 C CA . LEU A 1 217 ? 0.969 -4.859 -18.107 1.00 88.00 217 LEU A CA 1
ATOM 1801 C C . LEU A 1 217 ? 0.086 -6.105 -18.262 1.00 88.00 217 LEU A C 1
ATOM 1803 O O . LEU A 1 217 ? 0.370 -6.949 -19.102 1.00 88.00 217 LEU A O 1
ATOM 1807 N N . ARG A 1 218 ? -1.024 -6.197 -17.517 1.00 85.88 218 ARG A N 1
ATOM 1808 C CA . ARG A 1 218 ? -2.001 -7.297 -17.639 1.00 85.88 218 ARG A CA 1
ATOM 1809 C C . ARG A 1 218 ? -2.731 -7.311 -18.983 1.00 85.88 218 ARG A C 1
ATOM 1811 O O . ARG A 1 218 ? -3.257 -8.349 -19.381 1.00 85.88 218 ARG A O 1
ATOM 1818 N N . VAL A 1 219 ? -2.868 -6.165 -19.649 1.00 84.00 219 VAL A N 1
ATOM 1819 C CA . VAL A 1 219 ? -3.429 -6.088 -21.007 1.00 84.00 219 VAL A CA 1
ATOM 1820 C C . VAL A 1 219 ? -2.379 -6.538 -22.022 1.00 84.00 219 VAL A C 1
ATOM 1822 O O . VAL A 1 219 ? -2.663 -7.427 -22.820 1.00 84.00 219 VAL A O 1
ATOM 1825 N N . ASP A 1 220 ? -1.155 -6.022 -21.923 1.00 77.56 220 ASP A N 1
ATOM 1826 C CA . ASP A 1 220 ? -0.042 -6.369 -22.814 1.00 77.56 220 ASP A CA 1
ATOM 1827 C C . ASP A 1 220 ? 0.306 -7.872 -22.735 1.00 77.56 220 ASP A C 1
ATOM 1829 O O . ASP A 1 220 ? 0.474 -8.528 -23.762 1.00 77.56 220 ASP A O 1
ATOM 1833 N N . GLN A 1 221 ? 0.321 -8.453 -21.528 1.00 77.06 221 GLN A N 1
ATOM 1834 C CA . GLN A 1 221 ? 0.540 -9.890 -21.304 1.00 77.06 221 GLN A CA 1
ATOM 1835 C C . GLN A 1 221 ? -0.566 -10.770 -21.901 1.00 77.06 221 GLN A C 1
ATOM 1837 O O . GLN A 1 221 ? -0.287 -11.870 -22.360 1.00 77.06 221 GLN A O 1
ATOM 1842 N N . ARG A 1 222 ? -1.822 -10.304 -21.920 1.00 76.38 222 ARG A N 1
ATOM 1843 C CA . ARG A 1 222 ? -2.929 -11.063 -22.528 1.00 76.38 222 ARG A CA 1
ATOM 1844 C C . ARG A 1 222 ? -2.868 -11.074 -24.053 1.00 76.38 222 ARG A C 1
ATOM 1846 O O . ARG A 1 222 ? -3.344 -12.027 -24.662 1.00 76.38 222 ARG A O 1
ATOM 1853 N N . HIS A 1 223 ? -2.312 -10.030 -24.665 1.00 73.62 223 HIS A N 1
ATOM 1854 C CA . HIS A 1 223 ? -2.172 -9.944 -26.118 1.00 73.62 223 HIS A CA 1
ATOM 1855 C C . HIS A 1 223 ? -0.920 -10.658 -26.648 1.00 73.62 223 HIS A C 1
ATOM 1857 O O . HIS A 1 223 ? -0.951 -11.183 -27.759 1.00 73.62 223 HIS A O 1
ATOM 1863 N N . ASN A 1 224 ? 0.148 -10.747 -25.853 1.00 65.12 224 ASN A N 1
ATOM 1864 C CA . ASN A 1 224 ? 1.351 -11.498 -26.204 1.00 65.12 224 ASN A CA 1
ATOM 1865 C C . ASN A 1 224 ? 1.246 -12.953 -25.710 1.00 65.12 224 ASN A C 1
ATOM 1867 O O . ASN A 1 224 ? 1.679 -13.280 -24.612 1.00 65.12 224 ASN A O 1
ATOM 1871 N N . ILE A 1 225 ? 0.691 -13.840 -26.546 1.00 56.66 225 ILE A N 1
ATOM 1872 C CA . ILE A 1 225 ? 0.540 -15.293 -26.280 1.00 56.66 225 ILE A CA 1
ATOM 1873 C C . ILE A 1 225 ? 1.904 -16.014 -26.140 1.00 56.66 225 ILE A C 1
ATOM 1875 O O . ILE A 1 225 ? 1.987 -17.145 -25.662 1.00 56.66 225 ILE A O 1
ATOM 1879 N N . SER A 1 226 ? 3.003 -15.365 -26.519 1.00 51.28 226 SER A N 1
ATOM 1880 C CA . SER A 1 226 ? 4.362 -15.852 -26.298 1.00 51.28 226 SER A CA 1
ATOM 1881 C C . SER A 1 226 ? 4.798 -15.611 -24.847 1.00 51.28 226 SER A C 1
ATOM 1883 O O . SER A 1 226 ? 5.199 -14.507 -24.483 1.00 51.28 226 SER A O 1
ATOM 1885 N N . HIS A 1 227 ? 4.726 -16.680 -24.050 1.00 48.94 227 HIS A N 1
ATOM 1886 C CA . HIS A 1 227 ? 5.162 -16.842 -22.655 1.00 48.94 227 HIS A CA 1
ATOM 1887 C C . HIS A 1 227 ? 6.687 -16.676 -22.444 1.00 48.94 227 HIS A C 1
ATOM 1889 O O . HIS A 1 227 ? 7.299 -17.448 -21.709 1.00 48.94 227 HIS A O 1
ATOM 1895 N N . ASP A 1 228 ? 7.333 -15.695 -23.080 1.00 49.25 228 ASP A N 1
ATOM 1896 C CA . ASP A 1 228 ? 8.746 -15.430 -22.810 1.00 49.25 228 ASP A CA 1
ATOM 1897 C C . ASP A 1 228 ? 8.860 -14.566 -21.546 1.00 49.25 228 ASP A C 1
ATOM 1899 O O . ASP A 1 228 ? 8.548 -13.373 -21.516 1.00 49.25 228 ASP A O 1
ATOM 1903 N N . SER A 1 229 ? 9.202 -15.233 -20.449 1.00 45.97 229 SER A N 1
ATOM 1904 C CA . SER A 1 229 ? 9.377 -14.657 -19.118 1.00 45.97 229 SER A CA 1
ATOM 1905 C C . SER A 1 229 ? 10.360 -13.476 -19.141 1.00 45.97 229 SER A C 1
ATOM 1907 O O . SER A 1 229 ? 11.463 -13.592 -19.668 1.00 45.97 229 SER A O 1
ATOM 1909 N N . SER A 1 230 ? 9.998 -12.374 -18.469 1.00 57.41 230 SER A N 1
ATOM 1910 C CA . SER A 1 230 ? 10.857 -11.222 -18.114 1.00 57.41 230 SER A CA 1
ATOM 1911 C C . SER A 1 230 ? 11.197 -10.172 -19.193 1.00 57.41 230 SER A C 1
ATOM 1913 O O . SER A 1 230 ? 12.273 -9.585 -19.180 1.00 57.41 230 SER A O 1
ATOM 1915 N N . THR A 1 231 ? 10.260 -9.812 -20.075 1.00 76.31 231 THR A N 1
ATOM 1916 C CA . THR A 1 231 ? 10.445 -8.663 -20.996 1.00 76.31 231 THR A CA 1
ATOM 1917 C C . THR A 1 231 ? 10.250 -7.292 -20.340 1.00 76.31 231 THR A C 1
ATOM 1919 O O . THR A 1 231 ? 10.724 -6.278 -20.861 1.00 76.31 231 THR A O 1
ATOM 1922 N N . ASN A 1 232 ? 9.534 -7.248 -19.212 1.00 87.50 232 ASN A N 1
ATOM 1923 C CA . ASN A 1 232 ? 9.021 -6.013 -18.628 1.00 87.50 232 ASN A CA 1
ATOM 1924 C C . ASN A 1 232 ? 9.662 -5.718 -17.271 1.00 87.50 232 ASN A C 1
ATOM 1926 O O . ASN A 1 232 ? 9.675 -6.562 -16.373 1.00 87.50 232 ASN A O 1
ATOM 1930 N N . ALA A 1 233 ? 10.108 -4.479 -17.103 1.00 89.81 233 ALA A N 1
ATOM 1931 C CA . ALA A 1 233 ? 10.565 -3.956 -15.828 1.00 89.81 233 ALA A CA 1
ATOM 1932 C C . ALA A 1 233 ? 9.861 -2.644 -15.480 1.00 89.81 233 ALA A C 1
ATOM 1934 O O . ALA A 1 233 ? 9.456 -1.884 -16.355 1.00 89.81 233 ALA A O 1
ATOM 1935 N N . VAL A 1 234 ? 9.734 -2.368 -14.187 1.00 91.69 234 VAL A N 1
ATOM 1936 C CA . VAL A 1 234 ? 9.136 -1.155 -13.636 1.00 91.69 234 VAL A CA 1
ATOM 1937 C C . VAL A 1 234 ? 10.150 -0.508 -12.702 1.00 91.69 234 VAL A C 1
ATOM 1939 O O . VAL A 1 234 ? 10.617 -1.137 -11.754 1.00 91.69 234 VAL A O 1
ATOM 1942 N N . TYR A 1 235 ? 10.487 0.753 -12.939 1.00 91.31 235 TYR A N 1
ATOM 1943 C CA . TYR A 1 235 ? 11.225 1.568 -11.985 1.00 91.31 235 TYR A CA 1
ATOM 1944 C C . TYR A 1 235 ? 10.260 2.414 -11.161 1.00 91.31 235 TYR A C 1
ATOM 1946 O O . TYR A 1 235 ? 9.411 3.129 -11.702 1.00 91.31 235 TYR A O 1
ATOM 1954 N N . VAL A 1 236 ? 10.420 2.343 -9.842 1.00 89.56 236 VAL A N 1
ATOM 1955 C CA . VAL A 1 236 ? 9.625 3.104 -8.881 1.00 89.56 236 VAL A CA 1
ATOM 1956 C C . VAL A 1 236 ? 10.517 4.167 -8.253 1.00 89.56 236 VAL A C 1
ATOM 1958 O O . VAL A 1 236 ? 11.414 3.838 -7.479 1.00 89.56 236 VAL A O 1
ATOM 1961 N N . SER A 1 237 ? 10.267 5.439 -8.575 1.00 88.44 237 SER A N 1
ATOM 1962 C CA . SER A 1 237 ? 10.972 6.566 -7.950 1.00 88.44 237 SER A CA 1
ATOM 1963 C C . SER A 1 237 ? 10.674 6.672 -6.451 1.00 88.44 237 SER A C 1
ATOM 1965 O O . SER A 1 237 ? 9.673 6.144 -5.958 1.00 88.44 237 SER A O 1
ATOM 1967 N N . ASN A 1 238 ? 11.510 7.414 -5.718 1.00 85.88 238 ASN A N 1
ATOM 1968 C CA . ASN A 1 238 ? 11.330 7.627 -4.280 1.00 85.88 238 ASN A CA 1
ATOM 1969 C C . ASN A 1 238 ? 9.940 8.189 -3.948 1.00 85.88 238 ASN A C 1
ATOM 1971 O O . ASN A 1 238 ? 9.264 7.646 -3.078 1.00 85.88 238 ASN A O 1
ATOM 1975 N N . LEU A 1 239 ? 9.461 9.212 -4.667 1.00 85.50 239 LEU A N 1
ATOM 1976 C CA . LEU A 1 239 ? 8.128 9.767 -4.420 1.00 85.50 239 LEU A CA 1
ATOM 1977 C C . LEU A 1 239 ? 7.027 8.717 -4.637 1.00 85.50 239 LEU A C 1
ATOM 1979 O O . LEU A 1 239 ? 6.107 8.609 -3.823 1.00 85.50 239 LEU A O 1
ATOM 1983 N N . ALA A 1 240 ? 7.121 7.908 -5.696 1.00 85.75 240 ALA A N 1
ATOM 1984 C CA . ALA A 1 240 ? 6.171 6.826 -5.949 1.00 85.75 240 ALA A CA 1
ATOM 1985 C C . ALA A 1 240 ? 6.215 5.760 -4.840 1.00 85.75 240 ALA A C 1
ATOM 1987 O O . ALA A 1 240 ? 5.165 5.339 -4.346 1.00 85.75 240 ALA A O 1
ATOM 1988 N N . ALA A 1 241 ? 7.416 5.393 -4.382 1.00 85.69 241 ALA A N 1
ATOM 1989 C CA . ALA A 1 241 ? 7.619 4.470 -3.269 1.00 85.69 241 ALA A CA 1
ATOM 1990 C C . ALA A 1 241 ? 6.984 4.998 -1.971 1.00 85.69 241 ALA A C 1
ATOM 1992 O O . ALA A 1 241 ? 6.331 4.251 -1.244 1.00 85.69 241 ALA A O 1
ATOM 1993 N N . GLN A 1 242 ? 7.105 6.302 -1.712 1.00 85.69 242 GLN A N 1
ATOM 1994 C CA . GLN A 1 242 ? 6.605 6.933 -0.493 1.00 85.69 242 GLN A CA 1
ATOM 1995 C C . GLN A 1 242 ? 5.089 7.189 -0.482 1.00 85.69 242 GLN A C 1
ATOM 1997 O O . GLN A 1 242 ? 4.488 7.431 0.570 1.00 85.69 242 GLN A O 1
ATOM 2002 N N . SER A 1 243 ? 4.440 7.127 -1.644 1.00 87.81 243 SER A N 1
ATOM 2003 C CA . SER A 1 243 ? 3.068 7.605 -1.830 1.00 87.81 243 SER A CA 1
ATOM 2004 C C . SER A 1 243 ? 2.066 6.515 -2.225 1.00 87.81 243 SER A C 1
ATOM 2006 O O . SER A 1 243 ? 1.140 6.765 -2.996 1.00 87.81 243 SER A O 1
ATOM 2008 N N . GLY A 1 244 ? 2.183 5.312 -1.656 1.00 87.94 244 GLY A N 1
ATOM 2009 C CA . GLY A 1 244 ? 1.162 4.263 -1.801 1.00 87.94 244 GLY A CA 1
ATOM 2010 C C . GLY A 1 244 ? 1.624 2.968 -2.457 1.00 87.94 244 GLY A C 1
ATOM 2011 O O . GLY A 1 244 ? 0.803 2.057 -2.593 1.00 87.94 244 GLY A O 1
ATOM 2012 N N . PHE A 1 245 ? 2.888 2.881 -2.872 1.00 88.88 245 PHE A N 1
ATOM 2013 C CA . PHE A 1 245 ? 3.457 1.653 -3.415 1.00 88.88 245 PHE A CA 1
ATOM 2014 C C . PHE A 1 245 ? 3.772 0.638 -2.309 1.00 88.88 245 PHE A C 1
ATOM 2016 O O . PHE A 1 245 ? 4.323 0.970 -1.261 1.00 88.88 245 PHE A O 1
ATOM 2023 N N . THR A 1 246 ? 3.441 -0.626 -2.562 1.00 89.56 246 THR A N 1
ATOM 2024 C CA . THR A 1 246 ? 3.723 -1.759 -1.675 1.00 89.56 246 THR A CA 1
ATOM 2025 C C . THR A 1 246 ? 4.053 -2.992 -2.509 1.00 89.56 246 THR A C 1
ATOM 2027 O O . THR A 1 246 ? 3.690 -3.076 -3.683 1.00 89.56 246 THR A O 1
ATOM 2030 N N . ARG A 1 247 ? 4.685 -4.001 -1.899 1.00 86.44 247 ARG A N 1
ATOM 2031 C CA . ARG A 1 247 ? 4.946 -5.279 -2.582 1.00 86.44 247 ARG A CA 1
ATOM 2032 C C . ARG A 1 247 ? 3.689 -6.047 -2.970 1.00 86.44 247 ARG A C 1
ATOM 2034 O O . ARG A 1 247 ? 3.679 -6.740 -3.979 1.00 86.44 247 ARG A O 1
ATOM 2041 N N . PHE A 1 248 ? 2.603 -5.875 -2.222 1.00 91.44 248 PHE A N 1
ATOM 2042 C CA . PHE A 1 248 ? 1.312 -6.450 -2.594 1.00 91.44 248 PHE A CA 1
ATOM 2043 C C . PHE A 1 248 ? 0.771 -5.887 -3.918 1.00 91.44 248 PHE A C 1
ATOM 2045 O O . PHE A 1 248 ? -0.122 -6.484 -4.502 1.00 91.44 248 PHE A O 1
ATOM 2052 N N . LEU A 1 249 ? 1.304 -4.761 -4.404 1.00 91.50 249 LEU A N 1
ATOM 2053 C CA . LEU A 1 249 ? 1.001 -4.221 -5.727 1.00 91.50 249 LEU A CA 1
ATOM 2054 C C . LEU A 1 249 ? 1.976 -4.707 -6.810 1.00 91.50 249 LEU A C 1
ATOM 2056 O O . LEU A 1 249 ? 1.880 -4.238 -7.932 1.00 91.50 249 LEU A O 1
ATOM 2060 N N . GLN A 1 250 ? 2.936 -5.586 -6.529 1.00 89.94 250 GLN A N 1
ATOM 2061 C CA . GLN A 1 250 ? 3.843 -6.101 -7.560 1.00 89.94 250 GLN A CA 1
ATOM 2062 C C . GLN A 1 250 ? 3.208 -7.280 -8.299 1.00 89.94 250 GLN A C 1
ATOM 2064 O O . GLN A 1 250 ? 2.539 -8.102 -7.683 1.00 89.94 250 GLN A O 1
ATOM 2069 N N . LEU A 1 251 ? 3.446 -7.400 -9.600 1.00 87.81 251 LEU A N 1
ATOM 2070 C CA . LEU A 1 251 ? 3.151 -8.616 -10.366 1.00 87.81 251 LEU A CA 1
ATOM 2071 C C . LEU A 1 251 ? 4.320 -9.609 -10.257 1.00 87.81 251 LEU A C 1
ATOM 2073 O O . LEU A 1 251 ? 5.450 -9.184 -10.030 1.00 87.81 251 LEU A O 1
ATOM 2077 N N . ASP A 1 252 ? 4.057 -10.913 -10.377 1.00 81.81 252 ASP A N 1
ATOM 2078 C CA . ASP A 1 252 ? 5.084 -11.950 -10.169 1.00 81.81 252 ASP A CA 1
ATOM 2079 C C . ASP A 1 252 ? 6.100 -12.031 -11.328 1.00 81.81 252 ASP A C 1
ATOM 2081 O O . ASP A 1 252 ? 7.292 -12.191 -11.079 1.00 81.81 252 ASP A O 1
ATOM 2085 N N . ASP A 1 253 ? 5.666 -11.804 -12.573 1.00 81.75 253 ASP A N 1
ATOM 2086 C CA . ASP A 1 253 ? 6.511 -11.906 -13.780 1.00 81.75 253 ASP A CA 1
ATOM 2087 C C . ASP A 1 253 ? 7.140 -10.573 -14.225 1.00 81.75 253 ASP A C 1
ATOM 2089 O O . ASP A 1 253 ? 7.498 -10.387 -15.392 1.00 81.75 253 ASP A O 1
ATOM 2093 N N . VAL A 1 254 ? 7.223 -9.599 -13.317 1.00 84.69 254 VAL A N 1
ATOM 2094 C CA . VAL A 1 254 ? 7.691 -8.242 -13.620 1.00 84.69 254 VAL A CA 1
ATOM 2095 C C . VAL A 1 254 ? 8.753 -7.834 -12.614 1.00 84.69 254 VAL A C 1
ATOM 2097 O O . VAL A 1 254 ? 8.548 -7.902 -11.402 1.00 84.69 254 VAL A O 1
ATOM 2100 N N . TYR A 1 255 ? 9.890 -7.356 -13.112 1.00 86.50 255 TYR A N 1
ATOM 2101 C CA . TYR A 1 255 ? 10.937 -6.834 -12.244 1.00 86.50 255 TYR A CA 1
ATOM 2102 C C . TYR A 1 255 ? 10.597 -5.418 -11.780 1.00 86.50 255 TYR A C 1
ATOM 2104 O O . TYR A 1 255 ? 10.358 -4.537 -12.600 1.00 86.50 255 TYR A O 1
ATOM 2112 N N . TYR A 1 256 ? 10.618 -5.176 -10.469 1.00 87.19 256 TYR A N 1
ATOM 2113 C CA . TYR A 1 256 ? 10.433 -3.842 -9.895 1.00 87.19 256 TYR A CA 1
ATOM 2114 C C . TYR A 1 256 ? 11.746 -3.347 -9.292 1.00 87.19 256 TYR A C 1
ATOM 2116 O O . TYR A 1 256 ? 12.112 -3.742 -8.180 1.00 87.19 256 TYR A O 1
ATOM 2124 N N . GLY A 1 257 ? 12.437 -2.456 -9.999 1.00 84.56 257 GLY A N 1
ATOM 2125 C CA . GLY A 1 257 ? 13.628 -1.795 -9.480 1.00 84.56 257 GLY A CA 1
ATOM 2126 C C . GLY A 1 257 ? 13.250 -0.604 -8.602 1.00 84.56 257 GLY A C 1
ATOM 2127 O O . GLY A 1 257 ? 12.446 0.248 -8.981 1.00 84.56 257 GLY A O 1
ATOM 2128 N N . LYS A 1 258 ? 13.823 -0.576 -7.398 1.00 75.38 258 LYS A N 1
ATOM 2129 C CA . LYS A 1 258 ? 13.471 0.364 -6.318 1.00 75.38 258 LYS A CA 1
ATOM 2130 C C . LYS A 1 258 ? 14.699 1.067 -5.735 1.00 75.38 258 LYS A C 1
ATOM 2132 O O . LYS A 1 258 ? 14.644 1.593 -4.628 1.00 75.38 258 LYS A O 1
ATOM 2137 N N . ALA A 1 259 ? 15.829 0.998 -6.437 1.00 72.62 259 ALA A N 1
ATOM 2138 C CA . ALA A 1 259 ? 17.053 1.635 -5.987 1.00 72.62 259 ALA A CA 1
ATOM 2139 C C . ALA A 1 259 ? 16.844 3.162 -5.896 1.00 72.62 259 ALA A C 1
ATOM 2141 O O . ALA A 1 259 ? 16.180 3.741 -6.767 1.00 72.62 259 ALA A O 1
ATOM 2142 N N . PRO A 1 260 ? 17.406 3.822 -4.863 1.00 70.25 260 PRO A N 1
ATOM 2143 C CA . PRO A 1 260 ? 17.251 5.265 -4.663 1.00 70.25 260 PRO A CA 1
ATOM 2144 C C . PRO A 1 260 ? 17.802 6.074 -5.839 1.00 70.25 260 PRO A C 1
ATOM 2146 O O . PRO A 1 260 ? 17.372 7.204 -6.062 1.00 70.25 260 PRO A O 1
ATOM 2149 N N . GLN A 1 261 ? 18.740 5.486 -6.581 1.00 78.31 261 GLN A N 1
ATOM 2150 C CA . GLN A 1 261 ? 19.239 5.989 -7.847 1.00 78.31 261 GLN A CA 1
ATOM 2151 C C . GLN A 1 261 ? 18.861 5.018 -8.960 1.00 78.31 261 GLN A C 1
ATOM 2153 O O . GLN A 1 261 ? 18.869 3.798 -8.783 1.00 78.31 261 GLN A O 1
ATOM 2158 N N . PHE A 1 262 ? 18.500 5.573 -10.110 1.00 81.50 262 PHE A N 1
ATOM 2159 C CA . PHE A 1 262 ? 18.188 4.781 -11.283 1.00 81.50 262 PHE A CA 1
ATOM 2160 C C . PHE A 1 262 ? 19.476 4.315 -11.959 1.00 81.50 262 PHE A C 1
ATOM 2162 O O . PHE A 1 262 ? 20.237 5.119 -12.489 1.00 81.50 262 PHE A O 1
ATOM 2169 N N . GLU A 1 263 ? 19.701 3.004 -11.950 1.00 81.56 263 GLU A N 1
ATOM 2170 C CA . GLU A 1 263 ? 20.859 2.374 -12.577 1.00 81.56 263 GLU A CA 1
ATOM 2171 C C . GLU A 1 263 ? 20.410 1.527 -13.762 1.00 81.56 263 GLU A C 1
ATOM 2173 O O . GLU A 1 263 ? 19.856 0.438 -13.594 1.00 81.56 263 GLU A O 1
ATOM 2178 N N . VAL A 1 264 ? 20.670 2.009 -14.978 1.00 81.50 264 VAL A N 1
ATOM 2179 C CA . VAL A 1 264 ? 20.179 1.360 -16.201 1.00 81.50 264 VAL A CA 1
ATOM 2180 C C . VAL A 1 264 ? 20.708 -0.063 -16.364 1.00 81.50 264 VAL A C 1
ATOM 2182 O O . VAL A 1 264 ? 20.016 -0.894 -16.943 1.00 81.50 264 VAL A O 1
ATOM 2185 N N . ASN A 1 265 ? 21.882 -0.389 -15.820 1.00 81.81 265 ASN A N 1
ATOM 2186 C CA . ASN A 1 265 ? 22.465 -1.733 -15.899 1.00 81.81 265 ASN A CA 1
ATOM 2187 C C . ASN A 1 265 ? 21.503 -2.827 -15.405 1.00 81.81 265 ASN A C 1
ATOM 2189 O O . ASN A 1 265 ? 21.407 -3.876 -16.036 1.00 81.81 265 ASN A O 1
ATOM 2193 N N . HIS A 1 266 ? 20.716 -2.552 -14.361 1.00 81.88 266 HIS A N 1
ATOM 2194 C CA . HIS A 1 266 ? 19.709 -3.486 -13.844 1.00 81.88 266 HIS A CA 1
ATOM 2195 C C . HIS A 1 266 ? 18.493 -3.658 -14.764 1.00 81.88 266 HIS A C 1
ATOM 2197 O O . HIS A 1 266 ? 17.738 -4.611 -14.610 1.00 81.88 266 HIS A O 1
ATOM 2203 N N . PHE A 1 267 ? 18.303 -2.750 -15.720 1.00 84.25 267 PHE A N 1
ATOM 2204 C CA . PHE A 1 267 ? 17.170 -2.720 -16.641 1.00 84.25 267 PHE A CA 1
ATOM 2205 C C . PHE A 1 267 ? 17.547 -3.084 -18.085 1.00 84.25 267 PHE A C 1
ATOM 2207 O O . PHE A 1 267 ? 16.671 -3.248 -18.930 1.00 84.25 267 PHE A O 1
ATOM 2214 N N . GLN A 1 268 ? 18.839 -3.231 -18.394 1.00 79.56 268 GLN A N 1
ATOM 2215 C CA . GLN A 1 268 ? 19.336 -3.464 -19.755 1.00 79.56 268 GLN A CA 1
ATOM 2216 C C . GLN A 1 268 ? 18.908 -4.800 -20.371 1.00 79.56 268 GLN A C 1
ATOM 2218 O O . GLN A 1 268 ? 18.958 -4.923 -21.598 1.00 79.56 268 GLN A O 1
ATOM 2223 N N . SER A 1 269 ? 18.540 -5.785 -19.551 1.00 81.06 269 SER A N 1
ATOM 2224 C CA . SER A 1 269 ? 18.050 -7.093 -19.996 1.00 81.06 269 SER A CA 1
ATOM 2225 C C . SER A 1 269 ? 16.576 -7.081 -20.412 1.00 81.06 269 SER A C 1
ATOM 2227 O O . SER A 1 269 ? 16.122 -8.049 -21.007 1.00 81.06 269 SER A O 1
ATOM 2229 N N . TYR A 1 270 ? 15.836 -6.005 -20.120 1.00 84.25 270 TYR A N 1
ATOM 2230 C CA . TYR A 1 270 ? 14.397 -5.908 -20.368 1.00 84.25 270 TYR A CA 1
ATOM 2231 C C . TYR A 1 270 ? 14.119 -5.109 -21.646 1.00 84.25 270 TYR A C 1
ATOM 2233 O O . TYR A 1 270 ? 14.730 -4.066 -21.894 1.00 84.25 270 TYR A O 1
ATOM 2241 N N . SER A 1 271 ? 13.177 -5.579 -22.466 1.00 82.81 271 SER A N 1
ATOM 2242 C CA . SER A 1 271 ? 12.797 -4.911 -23.718 1.00 82.81 271 SER A CA 1
ATOM 2243 C C . SER A 1 271 ? 11.893 -3.703 -23.489 1.00 82.81 271 SER A C 1
ATOM 2245 O O . SER A 1 271 ? 11.879 -2.772 -24.299 1.00 82.81 271 SER A O 1
ATOM 2247 N N . THR A 1 272 ? 11.113 -3.716 -22.406 1.00 87.56 272 THR A N 1
ATOM 2248 C CA . THR A 1 272 ? 10.190 -2.640 -22.042 1.00 87.56 272 THR A CA 1
ATOM 2249 C C . THR A 1 272 ? 10.382 -2.244 -20.585 1.00 87.56 272 THR A C 1
ATOM 2251 O O . THR A 1 272 ? 10.361 -3.077 -19.681 1.00 87.56 272 THR A O 1
ATOM 2254 N N . ILE A 1 273 ? 10.554 -0.944 -20.361 1.00 89.69 273 ILE A N 1
ATOM 2255 C CA . ILE A 1 273 ? 10.767 -0.352 -19.045 1.00 89.69 273 ILE A CA 1
ATOM 2256 C C . ILE A 1 273 ? 9.654 0.663 -18.794 1.00 89.69 273 ILE A C 1
ATOM 2258 O O . ILE A 1 273 ? 9.486 1.609 -19.560 1.00 89.69 273 ILE A O 1
ATOM 2262 N N . TYR A 1 274 ? 8.910 0.486 -17.710 1.00 91.62 274 TYR A N 1
ATOM 2263 C CA . TYR A 1 274 ? 7.953 1.464 -17.207 1.00 91.62 274 TYR A CA 1
ATOM 2264 C C . TYR A 1 274 ? 8.634 2.314 -16.140 1.00 91.62 274 TYR A C 1
ATOM 2266 O O . TYR A 1 274 ? 9.219 1.779 -15.200 1.00 91.62 274 TYR A O 1
ATOM 2274 N N . LEU A 1 275 ? 8.561 3.633 -16.261 1.00 90.56 275 LEU A N 1
ATOM 2275 C CA . LEU A 1 275 ? 9.170 4.569 -15.320 1.00 90.56 275 LEU A CA 1
ATOM 2276 C C . LEU A 1 275 ? 8.063 5.371 -14.634 1.00 90.56 275 LEU A C 1
ATOM 2278 O O . LEU A 1 275 ? 7.334 6.104 -15.298 1.00 90.56 275 LEU A O 1
ATOM 2282 N N . ALA A 1 276 ? 7.940 5.232 -13.313 1.00 91.25 276 ALA A N 1
ATOM 2283 C CA . ALA A 1 276 ? 7.058 6.052 -12.485 1.00 91.25 276 ALA A CA 1
ATOM 2284 C C . ALA A 1 276 ? 7.871 7.194 -11.858 1.00 91.25 276 ALA A C 1
ATOM 2286 O O . ALA A 1 276 ? 8.471 7.019 -10.792 1.00 91.25 276 ALA A O 1
ATOM 2287 N N . LEU A 1 277 ? 7.925 8.343 -12.532 1.00 89.31 277 LEU A N 1
ATOM 2288 C CA . LEU A 1 277 ? 8.820 9.456 -12.200 1.00 89.31 277 LEU A CA 1
ATOM 2289 C C . LEU A 1 277 ? 8.071 10.619 -11.554 1.00 89.31 277 LEU A C 1
ATOM 2291 O O . LEU A 1 277 ? 6.905 10.845 -11.855 1.00 89.31 277 LEU A O 1
ATOM 2295 N N . GLU A 1 278 ? 8.749 11.369 -10.689 1.00 87.69 278 GLU A N 1
ATOM 2296 C CA . GLU A 1 278 ? 8.233 12.631 -10.156 1.00 87.69 278 GLU A CA 1
ATOM 2297 C C . GLU A 1 278 ? 8.196 13.712 -11.241 1.00 87.69 278 GLU A C 1
ATOM 2299 O O . GLU A 1 278 ? 9.150 13.877 -12.006 1.00 87.69 278 GLU A O 1
ATOM 2304 N N . THR A 1 279 ? 7.084 14.446 -11.307 1.00 84.69 279 THR A N 1
ATOM 2305 C CA . THR A 1 279 ? 6.906 15.531 -12.276 1.00 84.69 279 THR A CA 1
ATOM 2306 C C . THR A 1 279 ? 7.916 16.652 -12.021 1.00 84.69 279 THR A C 1
ATOM 2308 O O . THR A 1 279 ? 7.963 17.218 -10.930 1.00 84.69 279 THR A O 1
ATOM 2311 N N . GLY A 1 280 ? 8.685 17.019 -13.044 1.00 81.19 280 GLY A N 1
ATOM 2312 C CA . GLY A 1 280 ? 9.749 18.023 -12.963 1.00 81.19 280 GLY A CA 1
ATOM 2313 C C . GLY A 1 280 ? 11.140 17.444 -12.686 1.00 81.19 280 GLY A C 1
ATOM 2314 O O . GLY A 1 280 ? 12.121 18.183 -12.758 1.00 81.19 280 GLY A O 1
ATOM 2315 N N . GLU A 1 281 ? 11.256 16.141 -12.404 1.00 83.88 281 GLU A N 1
ATOM 2316 C CA . GLU A 1 281 ? 12.542 15.459 -12.217 1.00 83.88 281 GLU A CA 1
ATOM 2317 C C . GLU A 1 281 ? 12.958 14.591 -13.415 1.00 83.88 281 GLU A C 1
ATOM 2319 O O . GLU A 1 281 ? 13.940 13.852 -13.338 1.00 83.88 281 GLU A O 1
ATOM 2324 N N . GLU A 1 282 ? 12.257 14.680 -14.548 1.00 82.69 282 GLU A N 1
ATOM 2325 C CA . GLU A 1 282 ? 12.495 13.843 -15.731 1.00 82.69 282 GLU A CA 1
ATOM 2326 C C . GLU A 1 282 ? 13.927 13.967 -16.270 1.00 82.69 282 GLU A C 1
ATOM 2328 O O . GLU A 1 282 ? 14.515 12.982 -16.721 1.00 82.69 282 GLU A O 1
ATOM 2333 N N . GLN A 1 283 ? 14.526 15.156 -16.152 1.00 81.81 283 GLN A N 1
ATOM 2334 C CA . GLN A 1 283 ? 15.900 15.441 -16.584 1.00 81.81 283 GLN A CA 1
ATOM 2335 C C . GLN A 1 283 ? 16.961 14.610 -15.842 1.00 81.81 283 GLN A C 1
ATOM 2337 O O . GLN A 1 283 ? 18.072 14.456 -16.341 1.00 81.81 283 GLN A O 1
ATOM 2342 N N . LYS A 1 284 ? 16.642 14.047 -14.665 1.00 83.94 284 LYS A N 1
ATOM 2343 C CA . LYS A 1 284 ? 17.556 13.143 -13.942 1.00 83.94 284 LYS A CA 1
ATOM 2344 C C . LYS A 1 284 ? 17.688 11.781 -14.631 1.00 83.94 284 LYS A C 1
ATOM 2346 O O . LYS A 1 284 ? 18.711 11.110 -14.475 1.00 83.94 284 LYS A O 1
ATOM 2351 N N . TYR A 1 285 ? 16.654 11.375 -15.369 1.00 85.00 285 TYR A N 1
ATOM 2352 C CA . TYR A 1 285 ? 16.515 10.034 -15.937 1.00 85.00 285 TYR A CA 1
ATOM 2353 C C . TYR A 1 285 ? 16.754 10.013 -17.445 1.00 85.00 285 TYR A C 1
ATOM 2355 O O . TYR A 1 285 ? 17.329 9.048 -17.951 1.00 85.00 285 TYR A O 1
ATOM 2363 N N . PHE A 1 286 ? 16.346 11.067 -18.154 1.00 87.44 286 PHE A N 1
ATOM 2364 C CA . PHE A 1 286 ? 16.463 11.157 -19.605 1.00 87.44 286 PHE A CA 1
ATOM 2365 C C . PHE A 1 286 ? 17.550 12.141 -20.046 1.00 87.44 286 PHE A C 1
ATOM 2367 O O . PHE A 1 286 ? 17.619 13.272 -19.569 1.00 87.44 286 PHE A O 1
ATOM 2374 N N . THR A 1 287 ? 18.360 11.726 -21.018 1.00 85.25 287 THR A N 1
ATOM 2375 C CA . THR A 1 287 ? 19.378 12.537 -21.695 1.00 85.25 287 THR A CA 1
ATOM 2376 C C . THR A 1 287 ? 19.223 12.415 -23.215 1.00 85.25 287 THR A C 1
ATOM 2378 O O . THR A 1 287 ? 18.632 11.457 -23.714 1.00 85.25 287 THR A O 1
ATOM 2381 N N . ASN A 1 288 ? 19.728 13.393 -23.977 1.00 83.56 288 ASN A N 1
ATOM 2382 C CA . ASN A 1 288 ? 19.712 13.382 -25.450 1.00 83.56 288 ASN A CA 1
ATOM 2383 C C . ASN A 1 288 ? 18.332 13.051 -26.058 1.00 83.56 288 ASN A C 1
ATOM 2385 O O . ASN A 1 288 ? 18.201 12.180 -26.919 1.00 83.56 288 ASN A O 1
ATOM 2389 N N . CYS A 1 289 ? 17.291 13.731 -25.576 1.00 84.69 289 CYS A N 1
ATOM 2390 C CA . CYS A 1 289 ? 15.921 13.519 -26.024 1.00 84.69 289 CYS A CA 1
ATOM 2391 C C . CYS A 1 289 ? 15.609 14.256 -27.326 1.00 84.69 289 CYS A C 1
ATOM 2393 O O . CYS A 1 289 ? 15.825 15.461 -27.441 1.00 84.69 289 CYS A O 1
ATOM 2395 N N . SER A 1 290 ? 15.009 13.539 -28.270 1.00 83.88 290 SER A N 1
ATOM 2396 C CA . SER A 1 290 ? 14.394 14.092 -29.476 1.00 83.88 290 SER A CA 1
ATOM 2397 C C . SER A 1 290 ? 12.892 13.819 -29.451 1.00 83.88 290 SER A C 1
ATOM 2399 O O . SER A 1 290 ? 12.451 12.695 -29.207 1.00 83.88 290 SER A O 1
ATOM 2401 N N . LEU A 1 291 ? 12.089 14.859 -29.661 1.00 82.88 291 LEU A N 1
ATOM 2402 C CA . LEU A 1 291 ? 10.637 14.728 -29.764 1.00 82.88 291 LEU A CA 1
ATOM 2403 C C . LEU A 1 291 ? 10.277 14.117 -31.118 1.00 82.88 291 LEU A C 1
ATOM 2405 O O . LEU A 1 291 ? 10.837 14.504 -32.145 1.00 82.88 291 LEU A O 1
ATOM 2409 N N . ALA A 1 292 ? 9.327 13.184 -31.132 1.00 74.56 292 ALA A N 1
ATOM 2410 C CA . ALA A 1 292 ? 8.758 12.722 -32.389 1.00 74.56 292 ALA A CA 1
ATOM 2411 C C . ALA A 1 292 ? 7.930 13.858 -33.022 1.00 74.56 292 ALA A C 1
ATOM 2413 O O . ALA A 1 292 ? 7.178 14.554 -32.331 1.00 74.56 292 ALA A O 1
ATOM 2414 N N . ASN A 1 293 ? 8.092 14.068 -34.334 1.00 59.53 293 ASN A N 1
ATOM 2415 C CA . ASN A 1 293 ? 7.436 15.152 -35.070 1.00 59.53 293 ASN A CA 1
ATOM 2416 C C . ASN A 1 293 ? 5.917 15.156 -34.817 1.00 59.53 293 ASN A C 1
ATOM 2418 O O . ASN A 1 293 ? 5.213 14.232 -35.215 1.00 59.53 293 ASN A O 1
ATOM 2422 N N . GLY A 1 294 ? 5.422 16.218 -34.173 1.00 59.75 294 GLY A N 1
ATOM 2423 C CA . GLY A 1 294 ? 3.993 16.465 -33.954 1.00 59.75 294 GLY A CA 1
ATOM 2424 C C . GLY A 1 294 ? 3.390 15.913 -32.654 1.00 59.75 294 GLY A C 1
ATOM 2425 O O . GLY A 1 294 ? 2.228 16.201 -32.381 1.00 59.75 294 GLY A O 1
ATOM 2426 N N . SER A 1 295 ? 4.140 15.186 -31.819 1.00 59.59 295 SER A N 1
ATOM 2427 C CA . SER A 1 295 ? 3.622 14.608 -30.566 1.00 59.59 295 SER A CA 1
ATOM 2428 C C . SER A 1 295 ? 4.353 15.135 -29.329 1.00 59.59 295 SER A C 1
ATOM 2430 O O . SER A 1 295 ? 5.565 14.978 -29.217 1.00 59.59 295 SER A O 1
ATOM 2432 N N . LYS A 1 296 ? 3.614 15.701 -28.361 1.00 62.31 296 LYS A N 1
ATOM 2433 C CA . LYS A 1 296 ? 4.167 16.120 -27.054 1.00 62.31 296 LYS A CA 1
ATOM 2434 C C . LYS A 1 296 ? 4.503 14.948 -26.123 1.00 62.31 296 LYS A C 1
ATOM 2436 O O . LYS A 1 296 ? 5.316 15.121 -25.228 1.00 62.31 296 LYS A O 1
ATOM 2441 N N . HIS A 1 297 ? 3.891 13.786 -26.347 1.00 73.88 297 HIS A N 1
ATOM 2442 C CA . HIS A 1 297 ? 3.922 12.648 -25.419 1.00 73.88 297 HIS A CA 1
ATOM 2443 C C . HIS A 1 297 ? 4.941 11.565 -25.789 1.00 73.88 297 HIS A C 1
ATOM 2445 O O . HIS A 1 297 ? 5.262 10.724 -24.957 1.00 73.88 297 HIS A O 1
ATOM 2451 N N . GLN A 1 298 ? 5.493 11.605 -27.005 1.00 83.56 298 GLN A N 1
ATOM 2452 C CA . GLN A 1 298 ? 6.409 10.584 -27.501 1.00 83.56 298 GLN A CA 1
ATOM 2453 C C . GLN A 1 298 ? 7.789 11.178 -27.786 1.00 83.56 298 GLN A C 1
ATOM 2455 O O . GLN A 1 298 ? 7.949 12.084 -28.609 1.00 83.56 298 GLN A O 1
ATOM 2460 N N . MET A 1 299 ? 8.798 10.629 -27.115 1.00 86.44 299 MET A N 1
ATOM 2461 C CA . MET A 1 299 ? 10.184 11.075 -27.195 1.00 86.44 299 MET A CA 1
ATOM 2462 C C . MET A 1 299 ? 11.131 9.892 -27.394 1.00 86.44 299 MET A C 1
ATOM 2464 O O . MET A 1 299 ? 10.907 8.800 -26.880 1.00 86.44 299 MET A O 1
ATOM 2468 N N . THR A 1 300 ? 12.207 10.105 -28.143 1.00 85.94 300 THR A N 1
ATOM 2469 C CA . THR A 1 300 ? 13.325 9.161 -28.231 1.00 85.94 300 THR A CA 1
ATOM 2470 C C . THR A 1 300 ? 14.467 9.716 -27.400 1.00 85.94 300 THR A C 1
ATOM 2472 O O . THR A 1 300 ? 15.030 10.750 -27.754 1.00 85.94 300 THR A O 1
ATOM 2475 N N . CYS A 1 301 ? 14.784 9.050 -26.295 1.00 84.75 301 CYS A N 1
ATOM 2476 C CA . CYS A 1 301 ? 15.766 9.496 -25.313 1.00 84.75 301 CYS A CA 1
ATOM 2477 C C . CYS A 1 301 ? 16.799 8.408 -25.031 1.00 84.75 301 CYS A C 1
ATOM 2479 O O . CYS A 1 301 ? 16.542 7.211 -25.184 1.00 84.75 301 CYS A O 1
ATOM 2481 N N . GLN A 1 302 ? 17.966 8.827 -24.564 1.00 85.88 302 GLN A N 1
ATOM 2482 C CA . GLN A 1 302 ? 18.898 7.953 -23.870 1.00 85.88 302 GLN A CA 1
ATOM 2483 C C . GLN A 1 302 ? 18.563 7.984 -22.379 1.00 85.88 302 GLN A C 1
ATOM 2485 O O . GLN A 1 302 ? 18.198 9.020 -21.826 1.00 85.88 302 GLN A O 1
ATOM 2490 N N . LEU A 1 303 ? 18.641 6.830 -21.725 1.00 84.50 303 LEU A N 1
ATOM 2491 C CA . LEU A 1 303 ? 18.522 6.773 -20.273 1.00 84.50 303 LEU A CA 1
ATOM 2492 C C . LEU A 1 303 ? 19.887 7.083 -19.652 1.00 84.50 303 LEU A C 1
ATOM 2494 O O . LEU A 1 303 ? 20.921 6.655 -20.175 1.00 84.50 303 LEU A O 1
ATOM 2498 N N . ASN A 1 304 ? 19.901 7.829 -18.550 1.00 80.38 304 ASN A N 1
ATOM 2499 C CA . ASN A 1 304 ? 21.140 8.235 -17.892 1.00 80.38 304 ASN A CA 1
ATOM 2500 C C . ASN A 1 304 ? 21.971 7.005 -17.468 1.00 80.38 304 ASN A C 1
ATOM 2502 O O . ASN A 1 304 ? 21.444 6.077 -16.860 1.00 80.38 304 ASN A O 1
ATOM 2506 N N . GLY A 1 305 ? 23.260 6.972 -17.820 1.00 73.75 305 GLY A N 1
ATOM 2507 C CA . GLY A 1 305 ? 24.131 5.810 -17.585 1.00 73.75 305 GLY A CA 1
ATOM 2508 C C . GLY A 1 305 ? 24.060 4.704 -18.651 1.00 73.75 305 GLY A C 1
ATOM 2509 O O . GLY A 1 305 ? 24.531 3.594 -18.410 1.00 73.75 305 GLY A O 1
ATOM 2510 N N . THR A 1 306 ? 23.485 4.967 -19.830 1.00 68.88 306 THR A N 1
ATOM 2511 C CA . THR A 1 306 ? 23.540 4.035 -20.972 1.00 68.88 306 THR A CA 1
ATOM 2512 C C . THR A 1 306 ? 24.767 4.248 -21.855 1.00 68.88 306 THR A C 1
ATOM 2514 O O . THR A 1 306 ? 25.122 5.375 -22.191 1.00 68.88 306 THR A O 1
ATOM 2517 N N . ASN A 1 307 ? 25.345 3.150 -22.353 1.00 67.00 307 ASN A N 1
ATOM 2518 C CA . ASN A 1 307 ? 26.367 3.163 -23.409 1.00 67.00 307 ASN A CA 1
ATOM 2519 C C . ASN A 1 307 ? 25.731 3.410 -24.795 1.00 67.00 307 ASN A C 1
ATOM 2521 O O . ASN A 1 307 ? 25.827 2.570 -25.687 1.00 67.00 307 ASN A O 1
ATOM 2525 N N . GLY A 1 308 ? 24.998 4.516 -24.964 1.00 67.81 308 GLY A N 1
ATOM 2526 C CA . GLY A 1 308 ? 24.425 4.917 -26.256 1.00 67.81 308 GLY A CA 1
ATOM 2527 C C . GLY A 1 308 ? 23.195 4.125 -26.725 1.00 67.81 308 GLY A C 1
ATOM 2528 O O . GLY A 1 308 ? 22.861 4.170 -27.908 1.00 67.81 308 GLY A O 1
ATOM 2529 N N . ARG A 1 309 ? 22.500 3.403 -25.833 1.00 79.81 309 ARG A N 1
ATOM 2530 C CA . ARG A 1 309 ? 21.206 2.767 -26.155 1.00 79.81 309 ARG A CA 1
ATOM 2531 C C . ARG A 1 309 ? 20.095 3.808 -26.195 1.00 79.81 309 ARG A C 1
ATOM 2533 O O . ARG A 1 309 ? 19.949 4.589 -25.256 1.00 79.81 309 ARG A O 1
ATOM 2540 N N . THR A 1 310 ? 19.290 3.783 -27.251 1.00 84.25 310 THR A N 1
ATOM 2541 C CA . THR A 1 310 ? 18.149 4.688 -27.407 1.00 84.25 310 THR A CA 1
ATOM 2542 C C . THR A 1 310 ? 16.837 3.981 -27.095 1.00 84.25 310 THR A C 1
ATOM 2544 O O . THR A 1 310 ? 16.593 2.840 -27.505 1.00 84.25 310 THR A O 1
ATOM 2547 N N . TYR A 1 311 ? 15.985 4.690 -26.363 1.00 86.62 311 TYR A N 1
ATOM 2548 C CA . TYR A 1 311 ? 14.671 4.239 -25.941 1.00 86.62 311 TYR A CA 1
ATOM 2549 C C . TYR A 1 311 ? 13.613 5.178 -26.503 1.00 86.62 311 TYR A C 1
ATOM 2551 O O . TYR A 1 311 ? 13.723 6.398 -26.396 1.00 86.62 311 TYR A O 1
ATOM 2559 N N . LYS A 1 312 ? 12.565 4.601 -27.081 1.00 89.06 312 LYS A N 1
ATOM 2560 C CA . LYS A 1 312 ? 11.340 5.314 -27.420 1.00 89.06 312 LYS A CA 1
ATOM 2561 C C . LYS A 1 312 ? 10.438 5.290 -26.199 1.00 89.06 312 LYS A C 1
ATOM 2563 O O . LYS A 1 312 ? 9.926 4.233 -25.840 1.00 89.06 312 LYS A O 1
ATOM 2568 N N . CYS A 1 313 ? 10.288 6.441 -25.565 1.00 88.81 313 CYS A N 1
ATOM 2569 C CA . CYS A 1 313 ? 9.507 6.643 -24.359 1.00 88.81 313 CYS A CA 1
ATOM 2570 C C . CYS A 1 313 ? 8.217 7.390 -24.686 1.00 88.81 313 CYS A C 1
ATOM 2572 O O . CYS A 1 313 ? 8.240 8.446 -25.318 1.00 88.81 313 CYS A O 1
ATOM 2574 N N . ASP A 1 314 ? 7.100 6.820 -24.257 1.00 88.31 314 ASP A N 1
ATOM 2575 C CA . ASP A 1 314 ? 5.765 7.369 -24.451 1.00 88.31 314 ASP A CA 1
ATOM 2576 C C . ASP A 1 314 ? 5.118 7.641 -23.090 1.00 88.31 314 ASP A C 1
ATOM 2578 O O . ASP A 1 314 ? 5.013 6.736 -22.254 1.00 88.31 314 ASP A O 1
ATOM 2582 N N . GLU A 1 315 ? 4.722 8.888 -22.855 1.00 86.88 315 GLU A N 1
ATOM 2583 C CA . GLU A 1 315 ? 4.013 9.333 -21.655 1.00 86.88 315 GLU A CA 1
ATOM 2584 C C . GLU A 1 315 ? 2.604 8.728 -21.657 1.00 86.88 315 GLU A C 1
ATOM 2586 O O . GLU A 1 315 ? 1.743 9.099 -22.450 1.00 86.88 315 GLU A O 1
ATOM 2591 N N . GLN A 1 316 ? 2.376 7.753 -20.780 1.00 82.56 316 GLN A N 1
ATOM 2592 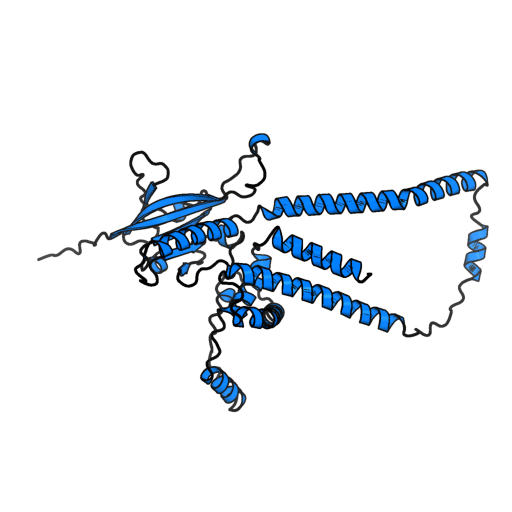C CA . GLN A 1 316 ? 1.128 6.995 -20.732 1.00 82.56 316 GLN A CA 1
ATOM 2593 C C . GLN A 1 316 ? 0.062 7.701 -19.902 1.00 82.56 316 GLN A C 1
ATOM 2595 O O . GLN A 1 316 ? -1.110 7.740 -20.274 1.00 82.56 316 GLN A O 1
ATOM 2600 N N . GLN A 1 317 ? 0.452 8.189 -18.724 1.00 80.81 317 GLN A N 1
ATOM 2601 C CA . GLN A 1 317 ? -0.494 8.728 -17.762 1.00 80.81 317 GLN A CA 1
ATOM 2602 C C . GLN A 1 317 ? 0.164 9.701 -16.792 1.00 80.81 317 GLN A C 1
ATOM 2604 O O . GLN A 1 317 ? 1.221 9.427 -16.224 1.00 80.81 317 GLN A O 1
ATOM 2609 N N . ASN A 1 318 ? -0.573 10.775 -16.520 1.00 80.75 318 ASN A N 1
ATOM 2610 C CA . ASN A 1 318 ? -0.271 11.748 -15.485 1.00 80.75 318 ASN A CA 1
ATOM 2611 C C . ASN A 1 318 ? -1.139 11.464 -14.270 1.00 80.75 318 ASN A C 1
ATOM 2613 O O . ASN A 1 318 ? -2.369 11.525 -14.332 1.00 80.75 318 ASN A O 1
ATOM 2617 N N . VAL A 1 319 ? -0.491 11.101 -13.169 1.00 79.00 319 VAL A N 1
ATOM 2618 C CA . VAL A 1 319 ? -1.157 10.747 -11.923 1.00 79.00 319 VAL A CA 1
ATOM 2619 C C . VAL A 1 319 ? -1.120 11.956 -11.007 1.00 79.00 319 VAL A C 1
ATOM 2621 O O . VAL A 1 319 ? -0.083 12.356 -10.466 1.00 79.00 319 VAL A O 1
ATOM 2624 N N . THR A 1 320 ? -2.288 12.556 -10.840 1.00 75.56 320 THR A N 1
ATOM 2625 C CA . THR A 1 320 ? -2.510 13.628 -9.880 1.00 75.56 320 THR A CA 1
ATOM 2626 C C . THR A 1 320 ? -2.767 13.046 -8.483 1.00 75.56 320 THR A C 1
ATOM 2628 O O . THR A 1 320 ? -3.039 11.854 -8.298 1.00 75.56 320 THR A O 1
ATOM 2631 N N . ALA A 1 321 ? -2.615 13.884 -7.461 1.00 66.25 321 ALA A N 1
ATOM 2632 C CA . ALA A 1 321 ? -3.242 13.639 -6.170 1.00 66.25 321 ALA A CA 1
ATOM 2633 C C . ALA A 1 321 ? -4.539 14.449 -6.125 1.00 66.25 321 ALA A C 1
ATOM 2635 O O . ALA A 1 321 ? -4.641 15.503 -6.750 1.00 66.25 321 ALA A O 1
ATOM 2636 N N . PHE A 1 322 ? -5.511 13.975 -5.347 1.00 67.88 322 PHE A N 1
ATOM 2637 C CA . PHE A 1 322 ? -6.803 14.645 -5.174 1.00 67.88 322 PHE A CA 1
ATOM 2638 C C . PHE A 1 322 ? -7.751 14.674 -6.387 1.00 67.88 322 PHE A C 1
ATOM 2640 O O . PHE A 1 322 ? -8.691 15.456 -6.415 1.00 67.88 322 PHE A O 1
ATOM 2647 N N . ASP A 1 323 ? -7.610 13.730 -7.320 1.00 62.09 323 ASP A N 1
ATOM 2648 C CA . ASP A 1 323 ? -8.391 13.625 -8.575 1.00 62.09 323 ASP A CA 1
ATOM 2649 C C . ASP A 1 323 ? -9.916 13.528 -8.381 1.00 62.09 323 ASP A C 1
ATOM 2651 O O . ASP A 1 323 ? -10.679 13.740 -9.316 1.00 62.09 323 ASP A O 1
ATOM 2655 N N . ARG A 1 324 ? -10.373 13.164 -7.175 1.00 62.50 324 ARG A N 1
ATOM 2656 C CA . ARG A 1 324 ? -11.802 13.059 -6.827 1.00 62.50 324 ARG A CA 1
ATOM 2657 C C . ARG A 1 324 ? -12.403 14.375 -6.319 1.00 62.50 324 ARG A C 1
ATOM 2659 O O . ARG A 1 324 ? -13.551 14.387 -5.880 1.00 62.50 324 ARG A O 1
ATOM 2666 N N . ILE A 1 325 ? -11.622 15.450 -6.305 1.00 61.09 325 ILE A N 1
ATOM 2667 C CA . ILE A 1 325 ? -12.036 16.776 -5.857 1.00 61.09 325 ILE A CA 1
ATOM 2668 C C . ILE A 1 325 ? -11.785 17.734 -7.022 1.00 61.09 325 ILE A C 1
ATOM 2670 O O . ILE A 1 325 ? -10.657 17.875 -7.491 1.00 61.09 325 ILE A O 1
ATOM 2674 N N . ASP A 1 326 ? -12.844 18.379 -7.509 1.00 58.38 326 ASP A N 1
ATOM 2675 C CA . ASP A 1 326 ? -12.738 19.315 -8.626 1.00 58.38 326 ASP A CA 1
ATOM 2676 C C . ASP A 1 326 ? -12.182 20.668 -8.153 1.00 58.38 326 ASP A C 1
ATOM 2678 O O . ASP A 1 326 ? -12.912 21.597 -7.805 1.00 58.38 326 ASP A O 1
ATOM 2682 N N . PHE A 1 327 ? -10.854 20.785 -8.124 1.00 57.91 327 PHE A N 1
ATOM 2683 C CA . PHE A 1 327 ? -10.176 22.037 -7.782 1.00 57.91 327 PHE A CA 1
ATOM 2684 C C . PHE A 1 327 ? -10.188 23.074 -8.910 1.00 57.91 327 PHE A C 1
ATOM 2686 O O . PHE A 1 327 ? -9.694 24.184 -8.693 1.00 57.91 327 PHE A O 1
ATOM 2693 N N . LYS A 1 328 ? -10.769 22.789 -10.090 1.00 52.88 328 LYS A N 1
ATOM 2694 C CA . LYS A 1 328 ? -10.856 23.792 -11.169 1.00 52.88 328 LYS A CA 1
ATOM 2695 C C . LYS A 1 328 ? -11.643 25.027 -10.732 1.00 52.88 328 LYS A C 1
ATOM 2697 O O . LYS A 1 328 ? -11.324 26.131 -11.163 1.00 52.88 328 LYS A O 1
ATOM 2702 N N . GLN A 1 329 ? -12.604 24.865 -9.821 1.00 55.91 329 GLN A N 1
ATOM 2703 C CA . GLN A 1 329 ? -13.351 25.980 -9.230 1.00 55.91 329 GLN A CA 1
ATOM 2704 C C . GLN A 1 329 ? -12.544 26.776 -8.190 1.00 55.91 329 GLN A C 1
ATOM 2706 O O . GLN A 1 329 ? -12.835 27.945 -7.953 1.00 55.91 329 GLN A O 1
ATOM 2711 N N . LEU A 1 330 ? -11.503 26.180 -7.599 1.00 56.09 330 LEU A N 1
ATOM 2712 C CA . LEU A 1 330 ? -10.714 26.775 -6.515 1.00 56.09 330 LEU A CA 1
ATOM 2713 C C . LEU A 1 330 ? -9.453 27.515 -7.001 1.00 56.09 330 LEU A C 1
ATOM 2715 O O . LEU A 1 330 ? -8.733 28.068 -6.175 1.00 56.09 330 LEU A O 1
ATOM 2719 N N . LYS A 1 331 ? -9.176 27.555 -8.317 1.00 49.19 331 LYS A N 1
ATOM 2720 C CA . LYS A 1 331 ? -7.963 28.169 -8.914 1.00 49.19 331 LYS A CA 1
ATOM 2721 C C . LYS A 1 331 ? -6.646 27.719 -8.255 1.00 49.19 331 LYS A C 1
ATOM 2723 O O . LYS A 1 331 ? -5.648 28.435 -8.296 1.00 49.19 331 LYS A O 1
ATOM 2728 N N . VAL A 1 332 ? -6.623 26.533 -7.651 1.00 50.19 332 VAL A N 1
ATOM 2729 C CA . VAL A 1 332 ? -5.401 25.951 -7.094 1.00 50.19 332 VAL A CA 1
ATOM 2730 C C . VAL A 1 332 ? -4.763 25.105 -8.190 1.00 50.19 332 VAL A C 1
ATOM 2732 O O . VAL A 1 332 ? -5.391 24.176 -8.696 1.00 50.19 332 VAL A O 1
ATOM 2735 N N . ASN A 1 333 ? -3.528 25.432 -8.579 1.00 46.91 333 ASN A N 1
ATOM 2736 C CA . ASN A 1 333 ? -2.759 24.629 -9.529 1.00 46.91 333 ASN A CA 1
ATOM 2737 C C . ASN A 1 333 ? -2.563 23.222 -8.952 1.00 46.91 333 ASN A C 1
ATOM 2739 O O . ASN A 1 333 ? -1.786 23.031 -8.015 1.00 46.91 333 ASN A O 1
ATOM 2743 N N . TYR A 1 334 ? -3.261 22.234 -9.507 1.00 52.16 334 TYR A N 1
ATOM 2744 C CA . TYR A 1 334 ? -2.998 20.835 -9.208 1.00 52.16 334 TYR A CA 1
ATOM 2745 C C . TYR A 1 334 ? -1.648 20.474 -9.837 1.00 52.16 334 TYR A C 1
ATOM 2747 O O . TYR A 1 334 ? -1.487 20.490 -11.056 1.00 52.16 334 TYR A O 1
ATOM 2755 N N . ARG A 1 335 ? -0.637 20.195 -9.009 1.00 60.47 335 ARG A N 1
ATOM 2756 C CA . ARG A 1 335 ? 0.597 19.580 -9.505 1.00 60.47 335 ARG A CA 1
ATOM 2757 C C . ARG A 1 335 ? 0.277 18.128 -9.836 1.00 60.47 335 ARG A C 1
ATOM 2759 O O . ARG A 1 335 ? -0.204 17.391 -8.978 1.00 60.47 335 ARG A O 1
ATOM 2766 N N . THR A 1 336 ? 0.536 17.711 -11.070 1.00 59.81 336 THR A N 1
ATOM 2767 C CA . THR A 1 336 ? 0.809 16.296 -11.328 1.00 59.81 336 THR A CA 1
ATOM 2768 C C . THR A 1 336 ? 1.958 15.890 -10.412 1.00 59.81 336 THR A C 1
ATOM 2770 O O . THR A 1 336 ? 2.917 16.647 -10.264 1.00 59.81 336 THR A O 1
ATOM 2773 N N . PHE A 1 337 ? 1.810 14.764 -9.718 1.00 75.00 337 PHE A N 1
ATOM 2774 C CA . PHE A 1 337 ? 2.831 14.300 -8.779 1.00 75.00 337 PHE A CA 1
ATOM 2775 C C . PHE A 1 337 ? 3.734 13.270 -9.439 1.00 75.00 337 PHE A C 1
ATOM 2777 O O . PHE A 1 337 ? 4.935 13.260 -9.185 1.00 75.00 337 PHE A O 1
ATOM 2784 N N . LEU A 1 338 ? 3.154 12.399 -10.268 1.00 86.44 338 LEU A N 1
ATOM 2785 C CA . LEU A 1 338 ? 3.884 11.338 -10.943 1.00 86.44 338 LEU A CA 1
ATOM 2786 C C . LEU A 1 338 ? 3.486 11.244 -12.414 1.00 86.44 338 LEU A C 1
ATOM 2788 O O . LEU A 1 338 ? 2.298 11.232 -12.737 1.00 86.44 338 LEU A O 1
ATOM 2792 N N . ASN A 1 339 ? 4.489 11.082 -13.268 1.00 88.19 339 ASN A N 1
ATOM 2793 C CA . ASN A 1 339 ? 4.356 10.825 -14.694 1.00 88.19 339 ASN A CA 1
ATOM 2794 C C . ASN A 1 339 ? 4.795 9.386 -14.985 1.00 88.19 339 ASN A C 1
ATOM 2796 O O . ASN A 1 339 ? 5.838 8.930 -14.503 1.00 88.19 339 ASN A O 1
ATOM 2800 N N . VAL A 1 340 ? 3.983 8.660 -15.754 1.00 90.12 340 VAL A N 1
ATOM 2801 C CA . VAL A 1 340 ? 4.261 7.279 -16.164 1.00 90.12 340 VAL A CA 1
ATOM 2802 C C . VAL A 1 340 ? 4.756 7.266 -17.598 1.00 90.12 340 VAL A C 1
ATOM 2804 O O . VAL A 1 340 ? 4.023 7.649 -18.507 1.00 90.12 340 VAL A O 1
ATOM 2807 N N . TYR A 1 341 ? 5.962 6.749 -17.809 1.00 89.69 341 TYR A N 1
ATOM 2808 C CA . TYR A 1 341 ? 6.543 6.572 -19.138 1.00 89.69 341 TYR A CA 1
ATOM 2809 C C . TYR A 1 341 ? 6.691 5.090 -19.468 1.00 89.69 341 TYR A C 1
ATOM 2811 O O . TYR A 1 341 ? 7.195 4.324 -18.648 1.00 89.69 341 TYR A O 1
ATOM 2819 N N . LYS A 1 342 ? 6.300 4.690 -20.680 1.00 90.75 342 LYS A N 1
ATOM 2820 C CA . LYS A 1 342 ? 6.591 3.369 -21.254 1.00 90.75 342 LYS A CA 1
ATOM 2821 C C . LYS A 1 342 ? 7.732 3.519 -22.253 1.00 90.75 342 LYS A C 1
ATOM 2823 O O . LYS A 1 342 ? 7.555 4.138 -23.297 1.00 90.75 342 LYS A O 1
ATOM 2828 N N . CYS A 1 343 ? 8.894 2.965 -21.931 1.00 88.94 343 CYS A N 1
ATOM 2829 C CA . CYS A 1 343 ? 10.108 3.049 -22.733 1.00 88.94 343 CYS A CA 1
ATOM 2830 C C . CYS A 1 343 ? 10.432 1.701 -23.383 1.00 88.94 343 CYS A C 1
ATOM 2832 O O . CYS A 1 343 ? 10.590 0.697 -22.692 1.00 88.94 343 CYS A O 1
ATOM 2834 N N . ILE A 1 344 ? 10.567 1.685 -24.708 1.00 88.25 344 ILE A N 1
ATOM 2835 C CA . ILE A 1 344 ? 10.899 0.499 -25.508 1.00 88.25 344 ILE A CA 1
ATOM 2836 C C . ILE A 1 344 ? 12.244 0.733 -26.195 1.00 88.25 344 ILE A C 1
ATOM 2838 O O . ILE A 1 344 ? 12.491 1.816 -26.726 1.00 88.25 344 ILE A O 1
ATOM 2842 N N . ILE A 1 345 ? 13.125 -0.266 -26.184 1.00 84.62 345 ILE A N 1
ATOM 2843 C CA . ILE A 1 345 ? 14.430 -0.172 -26.851 1.00 84.62 345 ILE A CA 1
ATOM 2844 C C . ILE A 1 345 ? 14.271 -0.084 -28.380 1.00 84.62 345 ILE A C 1
ATOM 2846 O O . ILE A 1 345 ? 13.494 -0.831 -28.968 1.00 84.62 345 ILE A O 1
ATOM 2850 N N . VAL A 1 346 ? 15.004 0.831 -29.026 1.00 79.25 346 VAL A N 1
ATOM 2851 C CA . VAL A 1 346 ? 14.930 1.050 -30.488 1.00 79.25 346 VAL A CA 1
ATOM 2852 C C . VAL A 1 346 ? 16.225 0.664 -31.195 1.00 79.25 346 VAL A C 1
ATOM 2854 O O . VAL A 1 346 ? 16.175 0.029 -32.245 1.00 79.25 346 VAL A O 1
ATOM 2857 N N . ALA A 1 347 ? 17.388 1.032 -30.646 1.00 66.12 347 ALA A N 1
ATOM 2858 C CA . ALA A 1 347 ? 18.680 0.716 -31.250 1.00 66.12 347 ALA A CA 1
ATOM 2859 C C . ALA A 1 347 ? 19.819 0.647 -30.219 1.00 66.12 347 ALA A C 1
ATOM 2861 O O . ALA A 1 347 ? 19.887 1.430 -29.266 1.00 66.12 347 ALA A O 1
ATOM 2862 N N . THR A 1 348 ? 20.757 -0.270 -30.459 1.00 58.66 348 THR A N 1
ATOM 2863 C CA . THR A 1 348 ? 22.051 -0.343 -29.772 1.00 58.66 348 THR A CA 1
ATOM 2864 C C . THR A 1 348 ? 23.089 0.273 -30.701 1.00 58.66 348 THR A C 1
ATOM 2866 O O . THR A 1 348 ? 23.401 -0.310 -31.740 1.00 58.66 348 THR A O 1
ATOM 2869 N N . VAL A 1 349 ? 23.637 1.442 -30.364 1.00 52.91 349 VAL A N 1
ATOM 2870 C CA . VAL A 1 349 ? 24.802 1.955 -31.094 1.00 52.91 349 VAL A CA 1
ATOM 2871 C C . VAL A 1 349 ? 25.965 1.009 -30.788 1.00 52.91 349 VAL A C 1
ATOM 2873 O O . VAL A 1 349 ? 26.504 1.020 -29.684 1.00 52.91 349 VAL A O 1
ATOM 2876 N N . LYS A 1 350 ? 26.325 0.128 -31.731 1.00 42.53 350 LYS A N 1
ATOM 2877 C CA . LYS A 1 350 ? 27.596 -0.603 -31.650 1.00 42.53 350 LYS A CA 1
ATOM 2878 C C . LYS A 1 350 ? 28.693 0.454 -31.697 1.00 42.53 350 LYS A C 1
ATOM 2880 O O . LYS A 1 350 ? 28.780 1.176 -32.690 1.00 42.53 350 LYS A O 1
ATOM 2885 N N . SER A 1 351 ? 29.505 0.566 -30.645 1.00 39.19 351 SER A N 1
ATOM 2886 C CA . SER A 1 351 ? 30.736 1.337 -30.764 1.00 39.19 351 SER A CA 1
ATOM 2887 C C . SER A 1 351 ? 31.529 0.725 -31.916 1.00 39.19 351 SER A C 1
ATOM 2889 O O . SER A 1 351 ? 31.761 -0.484 -31.962 1.00 39.19 351 SER A O 1
ATOM 2891 N N . GLN A 1 352 ? 31.863 1.548 -32.906 1.00 37.50 352 GLN A N 1
ATOM 2892 C CA . GLN A 1 352 ? 32.867 1.191 -33.892 1.00 37.50 352 GLN A CA 1
ATOM 2893 C C . GLN A 1 352 ? 34.180 1.049 -33.123 1.00 37.50 352 GLN A C 1
ATOM 2895 O O . GLN A 1 352 ? 34.870 2.027 -32.850 1.00 37.50 352 GLN A O 1
ATOM 2900 N N . THR A 1 353 ? 34.507 -0.170 -32.702 1.00 38.94 353 THR A N 1
ATOM 2901 C CA . THR A 1 353 ? 35.891 -0.527 -32.433 1.00 38.94 353 THR A CA 1
ATOM 2902 C C . THR A 1 353 ? 36.619 -0.408 -33.761 1.00 38.94 353 THR A C 1
ATOM 2904 O O . THR A 1 353 ? 36.348 -1.154 -34.701 1.00 38.94 353 THR A O 1
ATOM 2907 N N . ASN A 1 354 ? 37.486 0.600 -33.842 1.00 37.22 354 ASN A N 1
ATOM 2908 C CA . ASN A 1 354 ? 38.414 0.823 -34.939 1.00 37.22 354 ASN A CA 1
ATOM 2909 C C . ASN A 1 354 ? 39.077 -0.505 -35.333 1.00 37.22 354 ASN A C 1
ATOM 2911 O O . ASN A 1 354 ? 39.944 -1.006 -34.618 1.00 37.22 354 ASN A O 1
ATOM 2915 N N . ARG A 1 355 ? 38.669 -1.068 -36.475 1.00 34.03 355 ARG A N 1
ATOM 2916 C CA . ARG A 1 355 ? 39.522 -1.972 -37.244 1.00 34.03 355 ARG A CA 1
ATOM 2917 C C . ARG A 1 355 ? 40.587 -1.090 -37.878 1.00 34.03 355 ARG A C 1
ATOM 2919 O O . ARG A 1 355 ? 40.341 -0.449 -38.893 1.00 34.03 355 ARG A O 1
ATOM 2926 N N . VAL A 1 356 ? 41.723 -1.002 -37.199 1.00 42.06 356 VAL A N 1
ATOM 2927 C CA . VAL A 1 356 ? 42.995 -0.739 -37.860 1.00 42.06 356 VAL A CA 1
ATOM 2928 C C . VAL A 1 356 ? 43.436 -2.087 -38.415 1.00 42.06 356 VAL A C 1
ATOM 2930 O O . VAL A 1 356 ? 43.834 -2.949 -37.638 1.00 42.06 356 VAL A O 1
ATOM 2933 N N . GLU A 1 357 ? 43.293 -2.266 -39.723 1.00 32.59 357 GLU A N 1
ATOM 2934 C CA . GLU A 1 357 ? 44.157 -3.115 -40.550 1.00 32.59 357 GLU A CA 1
ATOM 2935 C C . GLU A 1 357 ? 44.447 -2.369 -41.849 1.00 32.59 357 GLU A C 1
ATOM 2937 O O . GLU A 1 357 ? 43.473 -1.852 -42.451 1.00 32.59 357 GLU A O 1
#

Organism: Blomia tropicalis (NCBI:txid40697)

Foldseek 3Di:
DPPVVLVVQLVVLLVLCVLQVFDFPVVQLLLLLLCCLQPVPDPCPVVNVVVVVCDVVPDDPDPPPPPPPSVSVVDPPDDDDDNPLSNVLSVVLNVCVVVVVDPQLSVSSSVSSSSVSVVVSVVVVVVVVVVVVVVPPDPPDDDDPPPPVVVVVVVVDDDDPVCVVVVVVVVVVCVVCVVVVVVVVVVVVVVVVVVVSNQVSLQQLLQVQLLVVVVVVVVVVVVPPPPPAAQEEEEQEPLSVRRGDHPSSDDPRYHYHDPNADACVVVVVHQKYKYWDFPPCVVSFWDPWDADPPDPFWIWTDTPNDPPWIKTKGFDDQGWGPPVDPCVVVPDDTDRGIIIIMIGTDDDPDPPPDPDD

Sequence (357 aa):
MSTIDSILIWAVAVAYIWIAPHTKVEESFSIQAIHDYLFLSRPVSKSTITNFINSLINNFNETQNIHFSWDHESFPGVVRRTFISPFIISLIAYPFKLLNLFEDKFYYQILVRICLVTLFRENTIFNRKMRDGLRRRPISSKHLDYTDNLELLKRKIDPTENEKSTFLLCKRFILKNLDKLITLIFILNFTVSFLMLYISSTNYPGGKCIRAINQQLRVDQRHNISHDSSTNAVYVSNLAAQSGFTRFLQLDDVYYGKAPQFEVNHFQSYSTIYLALETGEEQKYFTNCSLANGSKHQMTCQLNGTNGRTYKCDEQQNVTAFDRIDFKQLKVNYRTFLNVYKCIIVATVKSQTNRVE

Radius of gyration: 30.74 Å; chains: 1; bounding box: 77×65×101 Å

InterPro domains:
  IPR005599 GPI mannosyltransferase [PTHR22760] (5-119)